Protein AF-0000000078857319 (afdb_homodimer)

Organism: Pongo abelii (NCBI:txid9601)

Foldseek 3Di:
DDPDDPPPPPPPPPPPPPPPPPPPPPPPPPPPPPPDPDDDDDDDDDDDDPDDPVVVVVVVVVVDLADKDWDWDDDPPDPPPQTKIWIWHWDDDDVDIDIDIDIDRDPPVCVVVVVCCVVVPVVVVVVVVCVVDPPPD/DCPDDPPPPPPPPPPPPPPPPPPPPPPPPPPPPPPDPDDDDDDDDDDDDPDDPVVVVVVVVVVDLADKDWDWDDDPPDPPPQTKIWIWHWDDDDVDIDIDIDIDRDDPVCVVVVVCCVVVPVVVVVVVVCVVDPPPD

Solvent-accessible surface area (backbone atoms only — not comparable to full-atom values): 16782 Å² total; per-residue (Å²): 138,84,81,79,81,80,76,79,78,76,78,75,77,74,76,73,75,74,74,77,72,75,70,75,69,69,74,70,70,68,74,68,75,75,66,75,81,74,65,54,41,72,51,76,48,74,50,80,41,92,40,52,58,60,60,57,50,52,58,54,52,70,72,34,73,72,44,24,39,38,32,77,43,69,63,88,87,46,65,84,97,55,55,20,46,37,36,38,39,56,40,81,40,92,88,23,21,33,41,36,38,41,37,37,56,35,42,54,93,42,47,69,55,52,51,45,49,40,63,69,42,49,50,47,50,50,54,53,52,58,72,69,44,75,72,83,114,132,89,77,82,85,82,79,81,81,77,82,76,79,74,76,74,75,76,74,76,70,75,68,73,70,69,73,70,69,68,74,66,74,73,67,74,81,72,63,56,42,72,50,76,48,74,49,79,41,93,40,53,59,59,60,57,50,51,58,53,51,70,73,33,73,72,44,24,39,38,33,76,44,70,61,90,86,46,64,86,96,54,56,20,44,37,36,38,39,57,41,83,39,92,88,22,19,35,40,37,38,40,35,36,57,34,43,56,94,42,47,68,55,52,52,45,51,42,63,69,42,50,50,47,49,50,54,51,52,55,72,70,46,72,73,82,116

Nearest PDB structures (foldseek):
  3q63-assembly2_D  TM=6.726E-01  e=2.268E-01  Mesorhizobium japonicum MAFF 303099
  8igd-assembly1_A  TM=3.822E-01  e=1.803E+00  Arabidopsis thaliana
  1xfq-assembly1_A  TM=3.156E-01  e=4.234E+00  Halorhodospira halophila
  8s9i-assembly1_A  TM=2.882E-01  e=4.500E+00  Tequatrovirus
  4wsn-assembly2_N  TM=2.419E-01  e=7.329E+00  Homo sapiens

Radius of gyration: 34.21 Å; Cα contacts (8 Å, |Δi|>4): 344; chains: 2; bounding box: 62×48×177 Å

Structure (mmCIF, N/CA/C/O backbone):
data_AF-0000000078857319-model_v1
#
loop_
_entity.id
_entity.type
_entity.pdbx_description
1 polymer 'Activator of Hsp90 ATPase homologue 1/2-like C-terminal domain-containing protein'
#
loop_
_atom_site.group_PDB
_atom_site.id
_atom_site.type_symb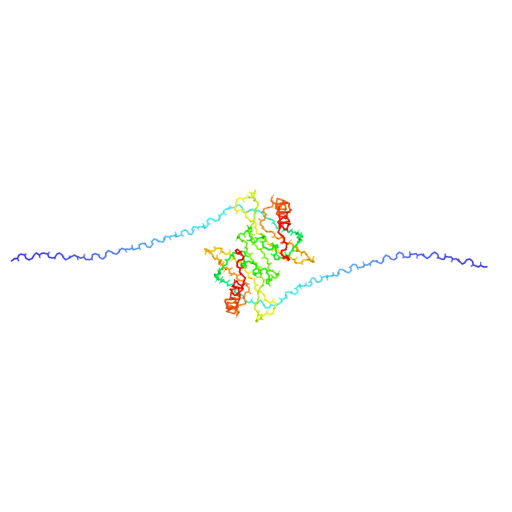ol
_atom_site.label_atom_id
_atom_site.label_alt_id
_atom_site.label_comp_id
_atom_site.label_asym_id
_atom_site.label_entity_id
_atom_site.label_seq_id
_atom_site.pdbx_PDB_ins_code
_atom_site.Cartn_x
_atom_site.Cartn_y
_atom_site.Cartn_z
_atom_site.occupancy
_atom_site.B_iso_or_equiv
_atom_site.auth_seq_id
_atom_site.auth_comp_id
_atom_site.auth_asym_id
_atom_site.auth_atom_id
_atom_site.pdbx_PDB_model_num
ATOM 1 N N . MET A 1 1 ? 24.203 -6.742 -87.312 1 30.45 1 MET A N 1
ATOM 2 C CA . MET A 1 1 ? 23.438 -6.652 -86.062 1 30.45 1 MET A CA 1
ATOM 3 C C . MET A 1 1 ? 24.359 -6.727 -84.875 1 30.45 1 MET A C 1
ATOM 5 O O . MET A 1 1 ? 25.016 -7.742 -84.625 1 30.45 1 MET A O 1
ATOM 9 N N . ILE A 1 2 ? 25.078 -5.496 -84.438 1 29.83 2 ILE A N 1
ATOM 10 C CA . ILE A 1 2 ? 26.328 -5.121 -83.812 1 29.83 2 ILE A CA 1
ATOM 11 C C . ILE A 1 2 ? 26.219 -5.398 -82.312 1 29.83 2 ILE A C 1
ATOM 13 O O . ILE A 1 2 ? 25.297 -4.938 -81.625 1 29.83 2 ILE A O 1
ATOM 17 N N . LEU A 1 3 ? 26.703 -6.566 -81.812 1 36.88 3 LEU A N 1
ATOM 18 C CA . LEU A 1 3 ? 26.859 -7.215 -80.562 1 36.88 3 LEU A CA 1
ATOM 19 C C . LEU A 1 3 ? 27.641 -6.324 -79.562 1 36.88 3 LEU A C 1
ATOM 21 O O . LEU A 1 3 ? 28.828 -6.098 -79.75 1 36.88 3 LEU A O 1
ATOM 25 N N . PRO A 1 4 ? 26.953 -5.09 -79 1 32.94 4 PRO A N 1
ATOM 26 C CA . PRO A 1 4 ? 27.75 -4.059 -78.375 1 32.94 4 PRO A CA 1
ATOM 27 C C . PRO A 1 4 ? 28.5 -4.59 -77.125 1 32.94 4 PRO A C 1
ATOM 29 O O . PRO A 1 4 ? 28.141 -5.629 -76.562 1 32.94 4 PRO A O 1
ATOM 32 N N . THR A 1 5 ? 29.797 -4.176 -76.938 1 32.19 5 THR A N 1
ATOM 33 C CA . THR A 1 5 ? 31 -4.312 -76.125 1 32.19 5 THR A CA 1
ATOM 34 C C . THR A 1 5 ? 30.734 -3.938 -74.688 1 32.19 5 THR A C 1
ATOM 36 O O . THR A 1 5 ? 30.344 -2.809 -74.375 1 32.19 5 THR A O 1
ATOM 39 N N . LYS A 1 6 ? 30.219 -4.867 -73.812 1 31.84 6 LYS A N 1
ATOM 40 C CA . LYS A 1 6 ? 29.797 -4.785 -72.438 1 31.84 6 LYS A CA 1
ATOM 41 C C . LYS A 1 6 ? 30.922 -4.277 -71.562 1 31.84 6 LYS A C 1
ATOM 43 O O . LYS A 1 6 ? 31.953 -4.934 -71.375 1 31.84 6 LYS A O 1
ATOM 48 N N . ALA A 1 7 ? 31.234 -2.924 -71.562 1 31.52 7 ALA A N 1
ATOM 49 C CA . ALA A 1 7 ? 32.25 -2.223 -70.812 1 31.52 7 ALA A CA 1
ATOM 50 C C . ALA A 1 7 ? 32.219 -2.596 -69.312 1 31.52 7 ALA A C 1
ATOM 52 O O . ALA A 1 7 ? 31.125 -2.621 -68.688 1 31.52 7 ALA A O 1
ATOM 53 N N . MET A 1 8 ? 33.094 -3.486 -68.812 1 25.42 8 MET A N 1
ATOM 54 C CA . MET A 1 8 ? 33.438 -4.016 -67.5 1 25.42 8 MET A CA 1
ATOM 55 C C . MET A 1 8 ? 33.688 -2.889 -66.562 1 25.42 8 MET A C 1
ATOM 57 O O . MET A 1 8 ? 34.625 -2.094 -66.688 1 25.42 8 MET A O 1
ATOM 61 N N . ALA A 1 9 ? 32.656 -2.115 -66.062 1 29.59 9 ALA A N 1
ATOM 62 C CA . ALA A 1 9 ? 32.688 -0.978 -65.125 1 29.59 9 ALA A CA 1
ATOM 63 C C . ALA A 1 9 ? 33.469 -1.316 -63.875 1 29.59 9 ALA A C 1
ATOM 65 O O . ALA A 1 9 ? 33.281 -2.375 -63.281 1 29.59 9 ALA A O 1
ATOM 66 N N . THR A 1 10 ? 34.75 -0.865 -63.812 1 28.86 10 THR A N 1
ATOM 67 C CA . THR A 1 10 ? 35.781 -0.883 -62.812 1 28.86 10 THR A CA 1
ATOM 68 C C . THR A 1 10 ? 35.281 -0.304 -61.469 1 28.86 10 THR A C 1
ATOM 70 O O . THR A 1 10 ? 34.844 0.854 -61.438 1 28.86 10 THR A O 1
ATOM 73 N N . GLN A 1 11 ? 34.594 -1.132 -60.656 1 28.5 11 GLN A N 1
ATOM 74 C CA . GLN A 1 11 ? 34 -0.766 -59.375 1 28.5 11 GLN A CA 1
ATOM 75 C C . GLN A 1 11 ? 35.031 -0.134 -58.469 1 28.5 11 GLN A C 1
ATOM 77 O O . GLN A 1 11 ? 36.062 -0.761 -58.125 1 28.5 11 GLN A O 1
ATOM 82 N N . GLU A 1 12 ? 35.406 1.18 -58.75 1 31.22 12 GLU A N 1
ATOM 83 C CA . GLU A 1 12 ? 36.281 1.97 -57.906 1 31.22 12 GLU A CA 1
ATOM 84 C C . GLU A 1 12 ? 35.906 1.869 -56.438 1 31.22 12 GLU A C 1
ATOM 86 O O . GLU A 1 12 ? 34.75 2.084 -56.062 1 31.22 12 GLU A O 1
ATOM 91 N N . LEU A 1 13 ? 36.594 0.965 -55.688 1 31.2 13 LEU A N 1
ATOM 92 C CA . LEU A 1 13 ? 36.594 0.746 -54.25 1 31.2 13 LEU A CA 1
ATOM 93 C C . LEU A 1 13 ? 36.844 2.049 -53.5 1 31.2 13 LEU A C 1
ATOM 95 O O . LEU A 1 13 ? 37.969 2.527 -53.438 1 31.2 13 LEU A O 1
ATOM 99 N N . THR A 1 14 ? 36.25 3.188 -53.875 1 28.78 14 THR A N 1
ATOM 100 C CA . THR A 1 14 ? 36.594 4.402 -53.156 1 28.78 14 THR A CA 1
ATOM 101 C C . THR A 1 14 ? 36.375 4.215 -51.656 1 28.78 14 THR A C 1
ATOM 103 O O . THR A 1 14 ? 35.344 3.682 -51.219 1 28.78 14 THR A O 1
ATOM 106 N N . VAL A 1 15 ? 37.438 3.844 -50.938 1 26.7 15 VAL A N 1
ATOM 107 C CA . VAL A 1 15 ? 37.656 3.738 -49.5 1 26.7 15 VAL A CA 1
ATOM 108 C C . VAL A 1 15 ? 37.25 5.047 -48.812 1 26.7 15 VAL A C 1
ATOM 110 O O . VAL A 1 15 ? 37.938 6.066 -48.969 1 26.7 15 VAL A O 1
ATOM 113 N N . LYS A 1 16 ? 36.125 5.676 -49.125 1 27.33 16 LYS A N 1
ATOM 114 C CA . LYS A 1 16 ? 35.844 6.918 -48.406 1 27.33 16 LYS A CA 1
ATOM 115 C C . LYS A 1 16 ? 36.031 6.738 -46.906 1 27.33 16 LYS A C 1
ATOM 117 O O . LYS A 1 16 ? 35.5 5.797 -46.312 1 27.33 16 LYS A O 1
ATOM 122 N N . ARG A 1 17 ? 37.25 7.062 -46.406 1 27.41 17 ARG A N 1
ATOM 123 C CA . ARG A 1 17 ? 37.656 7.309 -45.031 1 27.41 17 ARG A CA 1
ATOM 124 C C . ARG A 1 17 ? 36.594 8.109 -44.281 1 27.41 17 ARG A C 1
ATOM 126 O O . ARG A 1 17 ? 36.312 9.266 -44.656 1 27.41 17 ARG A O 1
ATOM 133 N N . LYS A 1 18 ? 35.406 7.574 -44.125 1 29.92 18 LYS A N 1
ATOM 134 C CA . LYS A 1 18 ? 34.5 8.336 -43.281 1 29.92 18 LYS A CA 1
ATOM 135 C C . LYS A 1 18 ? 35.219 8.773 -42 1 29.92 18 LYS A C 1
ATOM 137 O O . LYS A 1 18 ? 35.781 7.949 -41.281 1 29.92 18 LYS A O 1
ATOM 142 N N . LEU A 1 19 ? 35.875 9.992 -42.031 1 28.84 19 LEU A N 1
ATOM 143 C CA . LEU A 1 19 ? 36.25 10.781 -40.844 1 28.84 19 LEU A CA 1
ATOM 144 C C . LEU A 1 19 ? 35.219 10.664 -39.75 1 28.84 19 LEU A C 1
ATOM 146 O O . LEU A 1 19 ? 34.031 10.922 -39.969 1 28.84 19 LEU A O 1
ATOM 150 N N . SER A 1 20 ? 35.5 9.711 -38.844 1 30.95 20 SER A N 1
ATOM 151 C CA . SER A 1 20 ? 34.781 9.539 -37.594 1 30.95 20 SER A CA 1
ATOM 152 C C . SER A 1 20 ? 34.594 10.867 -36.875 1 30.95 20 SER A C 1
ATOM 154 O O . SER A 1 20 ? 35.562 11.508 -36.469 1 30.95 20 SER A O 1
ATOM 156 N N . GLU A 1 21 ? 33.844 11.812 -37.5 1 30.41 21 GLU A N 1
ATOM 157 C CA . GLU A 1 21 ? 33.5 12.984 -36.719 1 30.41 21 GLU A CA 1
ATOM 158 C C . GLU A 1 21 ? 33.125 12.586 -35.281 1 30.41 21 GLU A C 1
ATOM 160 O O . GLU A 1 21 ? 32.25 11.734 -35.094 1 30.41 21 GLU A O 1
ATOM 165 N N . ASN A 1 22 ? 34.125 12.555 -34.406 1 31.7 22 ASN A N 1
ATOM 166 C CA . ASN A 1 22 ? 33.938 12.562 -32.969 1 31.7 22 ASN A CA 1
ATOM 167 C C . ASN A 1 22 ? 32.844 13.523 -32.531 1 31.7 22 ASN A C 1
ATOM 169 O O . ASN A 1 22 ? 32.969 14.742 -32.656 1 31.7 22 ASN A O 1
ATOM 173 N N . THR A 1 23 ? 31.641 13.32 -33.062 1 31.89 23 THR A N 1
ATOM 174 C CA . THR A 1 23 ? 30.531 14.094 -32.5 1 31.89 23 THR A CA 1
ATOM 175 C C . THR A 1 23 ? 30.609 14.117 -30.984 1 31.89 23 THR A C 1
ATOM 177 O O . THR A 1 23 ? 30.594 13.062 -30.344 1 31.89 23 THR A O 1
ATOM 180 N N . LEU A 1 24 ? 31.516 15.039 -30.453 1 33.84 24 LEU A N 1
ATOM 181 C CA . LEU A 1 24 ? 31.438 15.461 -29.062 1 33.84 24 LEU A CA 1
ATOM 182 C C . LEU A 1 24 ? 29.984 15.508 -28.594 1 33.84 24 LEU A C 1
ATOM 184 O O . LEU A 1 24 ? 29.188 16.281 -29.109 1 33.84 24 LEU A O 1
ATOM 188 N N . GLN A 1 25 ? 29.375 14.359 -28.547 1 34.91 25 GLN A N 1
ATOM 189 C CA . GLN A 1 25 ? 28.094 14.312 -27.875 1 34.91 25 GLN A CA 1
ATOM 190 C C . GLN A 1 25 ? 28.094 15.156 -26.594 1 34.91 25 GLN A C 1
ATOM 192 O O . GLN A 1 25 ? 28.859 14.875 -25.672 1 34.91 25 GLN A O 1
ATOM 197 N N . VAL A 1 26 ? 28.094 16.484 -26.75 1 34.69 26 VAL A N 1
ATOM 198 C CA . VAL A 1 26 ? 27.766 17.359 -25.625 1 34.69 26 VAL A CA 1
ATOM 199 C C . VAL A 1 26 ? 26.688 16.703 -24.766 1 34.69 26 VAL A C 1
ATOM 201 O O . VAL A 1 26 ? 25.625 16.344 -25.266 1 34.69 26 VAL A O 1
ATOM 204 N N . GLN A 1 27 ? 27.125 15.805 -23.938 1 32.5 27 GLN A N 1
ATOM 205 C CA . GLN A 1 27 ? 26.219 15.375 -22.859 1 32.5 27 GLN A CA 1
ATOM 206 C C . GLN A 1 27 ? 25.312 16.516 -22.406 1 32.5 27 GLN A C 1
ATOM 208 O O . GLN A 1 27 ? 25.797 17.547 -21.938 1 32.5 27 GLN A O 1
ATOM 213 N N . ALA A 1 28 ? 24.281 16.859 -23.219 1 36.19 28 ALA A N 1
ATOM 214 C CA . ALA A 1 28 ? 23.25 17.781 -22.734 1 36.19 28 ALA A CA 1
ATOM 215 C C . ALA A 1 28 ? 22.984 17.578 -21.25 1 36.19 28 ALA A C 1
ATOM 217 O O . ALA A 1 28 ? 22.906 16.453 -20.766 1 36.19 28 ALA A O 1
ATOM 218 N N . SER A 1 29 ? 23.641 18.344 -20.422 1 36.56 29 SER A N 1
ATOM 219 C CA . SER A 1 29 ? 23.203 18.469 -19.031 1 36.56 29 SER A CA 1
ATOM 220 C C . SER A 1 29 ? 21.703 18.234 -18.891 1 36.56 29 SER A C 1
ATOM 222 O O . SER A 1 29 ? 20.906 18.734 -19.703 1 36.56 29 SER A O 1
ATOM 224 N N . SER A 1 30 ? 21.266 17.031 -18.688 1 41.94 30 SER A N 1
ATOM 225 C CA . SER A 1 30 ? 19.859 16.844 -18.328 1 41.94 30 SER A CA 1
ATOM 226 C C . SER A 1 30 ? 19.281 18.109 -17.703 1 41.94 30 SER A C 1
ATOM 228 O O . SER A 1 30 ? 19.906 18.75 -16.859 1 41.94 30 SER A O 1
ATOM 230 N N . PRO A 1 31 ? 18.562 18.953 -18.5 1 39.06 31 PRO A N 1
ATOM 231 C CA . PRO A 1 31 ? 17.938 20.078 -17.812 1 39.06 31 PRO A CA 1
ATOM 232 C C . PRO A 1 31 ? 17.656 19.812 -16.344 1 39.06 31 PRO A C 1
ATOM 234 O O . PRO A 1 31 ? 17.125 18.75 -15.992 1 39.06 31 PRO A O 1
ATOM 237 N N . VAL A 1 32 ? 18.578 19.953 -15.422 1 44.75 32 VAL A N 1
ATOM 238 C CA . VAL A 1 32 ? 18.078 20.188 -14.07 1 44.75 32 VAL A CA 1
ATOM 239 C C . VAL A 1 32 ? 16.703 20.859 -14.125 1 44.75 32 VAL A C 1
ATOM 241 O O . VAL A 1 32 ? 16.531 21.859 -14.812 1 44.75 32 VAL A O 1
ATOM 244 N N . ALA A 1 33 ? 15.578 20.328 -14.375 1 45.25 33 ALA A N 1
ATOM 245 C CA . ALA A 1 33 ? 14.32 21 -14.078 1 45.25 33 ALA A CA 1
ATOM 246 C C . ALA A 1 33 ? 14.508 22.062 -12.992 1 45.25 33 ALA A C 1
ATOM 248 O O . ALA A 1 33 ? 14.93 21.75 -11.883 1 45.25 33 ALA A O 1
ATOM 249 N N . LEU A 1 34 ? 15.102 23.156 -13.195 1 46.94 34 LEU A N 1
ATOM 250 C CA . LEU A 1 34 ? 15.109 24.344 -12.359 1 46.94 34 LEU A CA 1
ATOM 251 C C . LEU A 1 34 ? 13.867 24.406 -11.477 1 46.94 34 LEU A C 1
ATOM 253 O O . LEU A 1 34 ? 13.273 25.469 -11.289 1 46.94 34 LEU A O 1
ATOM 257 N N . GLY A 1 35 ? 12.82 23.5 -11.648 1 55.66 35 GLY A N 1
ATOM 258 C CA . GLY A 1 35 ? 11.625 23.766 -10.867 1 55.66 35 GLY A CA 1
ATOM 259 C C . GLY A 1 35 ? 11.922 24.047 -9.406 1 55.66 35 GLY A C 1
ATOM 260 O O . GLY A 1 35 ? 12.883 23.531 -8.852 1 55.66 35 GLY A O 1
ATOM 261 N N . VAL A 1 36 ? 11.867 25.297 -9.047 1 68.69 36 VAL A N 1
ATOM 262 C CA . VAL A 1 36 ? 11.945 25.75 -7.664 1 68.69 36 VAL A CA 1
ATOM 263 C C . VAL A 1 36 ? 11.461 24.641 -6.727 1 68.69 36 VAL A C 1
ATOM 265 O O . VAL A 1 36 ? 10.383 24.078 -6.938 1 68.69 36 VAL A O 1
ATOM 268 N N . ARG A 1 37 ? 12.352 24.078 -6.012 1 87.5 37 ARG A N 1
ATOM 269 C CA . ARG A 1 37 ? 11.992 23.078 -5.004 1 87.5 37 ARG A CA 1
ATOM 270 C C . ARG A 1 37 ? 10.906 23.609 -4.074 1 87.5 37 ARG A C 1
ATOM 272 O O . ARG A 1 37 ? 11.062 24.688 -3.482 1 87.5 37 ARG A O 1
ATOM 279 N N . ILE A 1 38 ? 9.758 23.094 -4.094 1 93.19 38 ILE A N 1
ATOM 280 C CA . ILE A 1 38 ? 8.656 23.484 -3.225 1 93.19 38 ILE A CA 1
ATOM 281 C C . ILE A 1 38 ? 8.891 22.938 -1.815 1 93.19 38 ILE A C 1
ATOM 283 O O . ILE A 1 38 ? 9.008 21.734 -1.622 1 93.19 38 ILE A O 1
ATOM 287 N N . PRO A 1 39 ? 9.109 23.828 -0.831 1 96.25 39 PRO A N 1
ATOM 288 C CA . PRO A 1 39 ? 9.211 23.328 0.542 1 96.25 39 PRO A CA 1
ATOM 289 C C . PRO A 1 39 ? 8.008 22.484 0.958 1 96.25 39 PRO A C 1
ATOM 291 O O . PRO A 1 39 ? 6.863 22.859 0.672 1 96.25 39 PRO A O 1
ATOM 294 N N . THR A 1 40 ? 8.234 21.359 1.605 1 98 40 THR A N 1
ATOM 295 C CA . THR A 1 40 ? 7.152 20.453 1.953 1 98 40 THR A CA 1
ATOM 296 C C . THR A 1 40 ? 7.188 20.109 3.441 1 98 40 THR A C 1
ATOM 298 O O . THR A 1 40 ? 8.156 20.438 4.133 1 98 40 THR A O 1
ATOM 301 N N . VAL A 1 41 ? 6.09 19.625 3.93 1 98 41 VAL A N 1
ATOM 302 C CA . VAL A 1 41 ? 5.949 19.156 5.305 1 98 41 VAL A CA 1
ATOM 303 C C . VAL A 1 41 ? 5.355 17.75 5.32 1 98 41 VAL A C 1
ATOM 305 O O . VAL A 1 41 ? 4.734 17.328 4.348 1 98 41 VAL A O 1
ATOM 308 N N . ALA A 1 42 ? 5.656 17 6.383 1 98.44 42 ALA A N 1
ATOM 309 C CA . ALA A 1 42 ? 5.039 15.695 6.637 1 98.44 42 ALA A CA 1
ATOM 310 C C . ALA A 1 42 ? 3.893 15.82 7.637 1 98.44 42 ALA A C 1
ATOM 312 O O . ALA A 1 42 ? 3.947 16.641 8.555 1 98.44 42 ALA A O 1
ATOM 313 N N . LEU A 1 43 ? 2.844 15.062 7.418 1 98.19 43 LEU A N 1
ATOM 314 C CA . LEU A 1 43 ? 1.665 15.078 8.273 1 98.19 43 LEU A CA 1
ATOM 315 C C . LEU A 1 43 ? 1.271 13.664 8.68 1 98.19 43 LEU A C 1
ATOM 317 O O . LEU A 1 43 ? 1.595 12.703 7.977 1 98.19 43 LEU A O 1
ATOM 321 N N . HIS A 1 44 ? 0.639 13.562 9.797 1 98.44 44 HIS A N 1
ATOM 322 C CA . HIS A 1 44 ? 0.041 12.328 10.297 1 98.44 44 HIS A CA 1
ATOM 323 C C . HIS A 1 44 ? -1.396 12.562 10.75 1 98.44 44 HIS A C 1
ATOM 325 O O . HIS A 1 44 ? -1.685 13.539 11.445 1 98.44 44 HIS A O 1
ATOM 331 N N . MET A 1 45 ? -2.279 11.711 10.289 1 98.25 45 MET A N 1
ATOM 332 C CA . MET A 1 45 ? -3.68 11.75 10.703 1 98.25 45 MET A CA 1
ATOM 333 C C . MET A 1 45 ? -4.195 10.352 11 1 98.25 45 MET A C 1
ATOM 335 O O . MET A 1 45 ? -3.633 9.359 10.531 1 98.25 45 MET A O 1
ATOM 339 N N . MET A 1 46 ? -5.242 10.359 11.852 1 97.94 46 MET A N 1
ATOM 340 C CA . MET A 1 46 ? -5.879 9.086 12.188 1 97.94 46 MET A CA 1
ATOM 341 C C . MET A 1 46 ? -7.395 9.242 12.266 1 97.94 46 MET A C 1
ATOM 343 O O . MET A 1 46 ? -7.895 10.297 12.672 1 97.94 46 MET A O 1
ATOM 347 N N . GLU A 1 47 ? -8.117 8.227 11.875 1 98.44 47 GLU A N 1
ATOM 348 C CA . GLU A 1 47 ? -9.57 8.18 11.969 1 98.44 47 GLU A CA 1
ATOM 349 C C . GLU A 1 47 ? -10.062 6.766 12.258 1 98.44 47 GLU A C 1
ATOM 351 O O . GLU A 1 47 ? -9.5 5.793 11.75 1 98.44 47 GLU A O 1
ATOM 356 N N . LEU A 1 48 ? -11.156 6.656 13.039 1 97.94 48 LEU A N 1
ATOM 357 C CA . LEU A 1 48 ? -11.773 5.375 13.375 1 97.94 48 LEU A CA 1
ATOM 358 C C . LEU A 1 48 ? -13 5.125 12.508 1 97.94 48 LEU A C 1
ATOM 360 O O . LEU A 1 48 ? -13.844 6.008 12.344 1 97.94 48 LEU A O 1
ATOM 364 N N . PHE A 1 49 ? -13.031 3.945 11.977 1 97.5 49 PHE A N 1
ATOM 365 C CA . PHE A 1 49 ? -14.18 3.555 11.164 1 97.5 49 PHE A CA 1
ATOM 366 C C . PHE A 1 49 ? -14.828 2.291 11.719 1 97.5 49 PHE A C 1
ATOM 368 O O . PHE A 1 49 ? -14.133 1.372 12.156 1 97.5 49 PHE A O 1
ATOM 375 N N . ASP A 1 50 ? -16.188 2.26 11.688 1 96.19 50 ASP A N 1
ATOM 376 C CA . ASP A 1 50 ? -16.953 1.084 12.102 1 96.19 50 ASP A CA 1
ATOM 377 C C . ASP A 1 50 ? -17.047 0.065 10.969 1 96.19 50 ASP A C 1
ATOM 379 O O . ASP A 1 50 ? -18.109 -0.094 10.359 1 96.19 50 ASP A O 1
ATOM 383 N N . THR A 1 51 ? -15.961 -0.613 10.758 1 95.19 51 THR A N 1
ATOM 384 C CA . THR A 1 51 ? -15.883 -1.573 9.656 1 95.19 51 THR A CA 1
ATOM 385 C C . THR A 1 51 ? -14.688 -2.51 9.852 1 95.19 51 THR A C 1
ATOM 387 O O . THR A 1 51 ? -13.914 -2.354 10.797 1 95.19 51 THR A O 1
ATOM 390 N N . THR A 1 52 ? -14.578 -3.523 9.016 1 90.94 52 THR A N 1
ATOM 391 C CA . THR A 1 52 ? -13.438 -4.43 9.039 1 90.94 52 THR A CA 1
ATOM 392 C C . THR A 1 52 ? -12.281 -3.871 8.203 1 90.94 52 THR A C 1
ATOM 394 O O . THR A 1 52 ? -12.484 -2.957 7.398 1 90.94 52 THR A O 1
ATOM 397 N N . VAL A 1 53 ? -11.109 -4.395 8.445 1 89.94 53 VAL A N 1
ATOM 398 C CA . VAL A 1 53 ? -9.93 -4.016 7.676 1 89.94 53 VAL A CA 1
ATOM 399 C C . VAL A 1 53 ? -10.164 -4.281 6.191 1 89.94 53 VAL A C 1
ATOM 401 O O . VAL A 1 53 ? -9.883 -3.428 5.348 1 89.94 53 VAL A O 1
ATOM 404 N N . GLU A 1 54 ? -10.719 -5.406 5.836 1 86.06 54 GLU A N 1
ATOM 405 C CA . GLU A 1 54 ? -10.938 -5.82 4.453 1 86.06 54 GLU A CA 1
ATOM 406 C C . GLU A 1 54 ? -11.859 -4.844 3.73 1 86.06 54 GLU A C 1
ATOM 408 O O . GLU A 1 54 ? -11.594 -4.465 2.588 1 86.06 54 GLU A O 1
ATOM 413 N N . GLN A 1 55 ? -12.922 -4.477 4.367 1 88.38 55 GLN A N 1
ATOM 414 C CA . GLN A 1 55 ? -13.883 -3.564 3.758 1 88.38 55 GLN A CA 1
ATOM 415 C C . GLN A 1 55 ? -13.273 -2.182 3.547 1 88.38 55 GLN A C 1
ATOM 417 O O . GLN A 1 55 ? -13.492 -1.55 2.512 1 88.38 55 GLN A O 1
ATOM 422 N N . LEU A 1 56 ? -12.617 -1.744 4.535 1 91.31 56 LEU A N 1
ATOM 423 C CA . LEU A 1 56 ? -11.977 -0.437 4.41 1 91.31 56 LEU A CA 1
ATOM 424 C C . LEU A 1 56 ? -10.953 -0.438 3.285 1 91.31 56 LEU A C 1
ATOM 426 O O . LEU A 1 56 ? -10.875 0.515 2.504 1 91.31 56 LEU A O 1
ATOM 430 N N . TYR A 1 57 ? -10.156 -1.503 3.152 1 89.31 57 TYR A N 1
ATOM 431 C CA . TYR A 1 57 ? -9.203 -1.667 2.059 1 89.31 57 TYR A CA 1
ATOM 432 C C . TYR A 1 57 ? -9.898 -1.552 0.708 1 89.31 57 TYR A C 1
ATOM 434 O O . TYR A 1 57 ? -9.391 -0.899 -0.206 1 89.31 57 TYR A O 1
ATOM 442 N N . SER A 1 58 ? -11.008 -2.193 0.577 1 85.81 58 SER A N 1
ATOM 443 C CA . SER A 1 58 ? -11.727 -2.252 -0.695 1 85.81 58 SER A CA 1
ATOM 444 C C . SER A 1 58 ? -12.156 -0.862 -1.151 1 85.81 58 SER A C 1
ATOM 446 O O . SER A 1 58 ? -12.203 -0.584 -2.352 1 85.81 58 SER A O 1
ATOM 448 N N . ILE A 1 59 ? -12.422 -0.016 -0.261 1 89.62 59 ILE A N 1
ATOM 449 C CA . ILE A 1 59 ? -12.836 1.346 -0.586 1 89.62 59 ILE A CA 1
ATOM 450 C C . ILE A 1 59 ? -11.688 2.084 -1.271 1 89.62 59 ILE A C 1
ATOM 452 O O . ILE A 1 59 ? -11.906 2.84 -2.219 1 89.62 59 ILE A O 1
ATOM 456 N N . PHE A 1 60 ? -10.438 1.885 -0.895 1 89.06 60 PHE A N 1
ATOM 457 C CA . PHE A 1 60 ? -9.289 2.605 -1.44 1 89.06 60 PHE A CA 1
ATOM 458 C C . PHE A 1 60 ? -8.812 1.962 -2.736 1 89.06 60 PHE A C 1
ATOM 460 O O . PHE A 1 60 ? -8.195 2.623 -3.572 1 89.06 60 PHE A O 1
ATOM 467 N N . THR A 1 61 ? -8.992 0.71 -2.914 1 81.94 61 THR A N 1
ATOM 468 C CA . THR A 1 61 ? -8.5 0.027 -4.105 1 81.94 61 THR A CA 1
ATOM 469 C C . THR A 1 61 ? -9.383 0.344 -5.312 1 81.94 61 THR A C 1
ATOM 471 O O . THR A 1 61 ? -8.922 0.284 -6.453 1 81.94 61 THR A O 1
ATOM 474 N N . VAL A 1 62 ? -10.641 0.594 -5.109 1 77.81 62 VAL A N 1
ATOM 475 C CA . VAL A 1 62 ? -11.57 0.912 -6.188 1 77.81 62 VAL A CA 1
ATOM 476 C C . VAL A 1 62 ? -11.406 2.373 -6.598 1 77.81 62 VAL A C 1
ATOM 478 O O . VAL A 1 62 ? -11.516 2.709 -7.781 1 77.81 62 VAL A O 1
ATOM 481 N N . LYS A 1 63 ? -11.062 3.16 -5.719 1 75.75 63 LYS A N 1
ATOM 482 C CA . LYS A 1 63 ? -11.039 4.602 -5.953 1 75.75 63 LYS A CA 1
ATOM 483 C C . LYS A 1 63 ? -9.789 5.012 -6.734 1 75.75 63 LYS A C 1
ATOM 485 O O . LYS A 1 63 ? -9.828 5.957 -7.523 1 75.75 63 LYS A O 1
ATOM 490 N N . ASP A 1 64 ? -8.719 4.371 -6.535 1 75.44 64 ASP A N 1
ATOM 491 C CA . ASP A 1 64 ? -7.465 4.824 -7.133 1 75.44 64 ASP A CA 1
ATOM 492 C C . ASP A 1 64 ? -6.656 3.652 -7.676 1 75.44 64 ASP A C 1
ATOM 494 O O . ASP A 1 64 ? -6.172 2.816 -6.91 1 75.44 64 ASP A O 1
ATOM 498 N N . LEU A 1 65 ? -6.453 3.725 -8.914 1 70.19 65 LEU A N 1
ATOM 499 C CA . LEU A 1 65 ? -5.762 2.646 -9.617 1 70.19 65 LEU A CA 1
ATOM 500 C C . LEU A 1 65 ? -4.254 2.75 -9.414 1 70.19 65 LEU A C 1
ATOM 502 O O . LEU A 1 65 ? -3.518 1.808 -9.719 1 70.19 65 LEU A O 1
ATOM 506 N N . THR A 1 66 ? -3.848 3.814 -8.797 1 75.62 66 THR A N 1
ATOM 507 C CA . THR A 1 66 ? -2.412 4 -8.633 1 75.62 66 THR A CA 1
ATOM 508 C C . THR A 1 66 ? -1.945 3.451 -7.285 1 75.62 66 THR A C 1
ATOM 510 O O . THR A 1 66 ? -0.749 3.461 -6.988 1 75.62 66 THR A O 1
ATOM 513 N N . SER A 1 67 ? -2.832 2.949 -6.574 1 88.69 67 SER A N 1
ATOM 514 C CA . SER A 1 67 ? -2.51 2.482 -5.23 1 88.69 67 SER A CA 1
ATOM 515 C C . SER A 1 67 ? -1.677 1.206 -5.273 1 88.69 67 SER A C 1
ATOM 517 O O . SER A 1 67 ? -2.002 0.271 -6.008 1 88.69 67 SER A O 1
ATOM 519 N N . LYS A 1 68 ? -0.601 1.246 -4.559 1 93.56 68 LYS A N 1
ATOM 520 C CA . LYS A 1 68 ? 0.194 0.032 -4.406 1 93.56 68 LYS A CA 1
ATOM 521 C C . LYS A 1 68 ? 0.143 -0.481 -2.969 1 93.56 68 LYS A C 1
ATOM 523 O O . LYS A 1 68 ? -0.216 0.259 -2.051 1 93.56 68 LYS A O 1
ATOM 528 N N . ILE A 1 69 ? 0.43 -1.733 -2.793 1 94.56 69 ILE A N 1
ATOM 529 C CA . ILE A 1 69 ? 0.513 -2.334 -1.467 1 94.56 69 ILE A CA 1
ATOM 530 C C . ILE A 1 69 ? 1.978 -2.518 -1.074 1 94.56 69 ILE A C 1
ATOM 532 O O . ILE A 1 69 ? 2.789 -2.979 -1.879 1 94.56 69 ILE A O 1
ATOM 536 N N . ILE A 1 70 ? 2.346 -2.088 0.09 1 95.06 70 ILE A N 1
ATOM 537 C CA . ILE A 1 70 ? 3.65 -2.367 0.677 1 95.06 70 ILE A CA 1
ATOM 538 C C . ILE A 1 70 ? 3.488 -3.314 1.865 1 95.06 70 ILE A C 1
ATOM 540 O O . ILE A 1 70 ? 2.615 -3.113 2.713 1 95.06 70 ILE A O 1
ATOM 544 N N . MET A 1 71 ? 4.328 -4.289 1.914 1 94.31 71 MET A N 1
ATOM 545 C CA . MET A 1 71 ? 4.25 -5.242 3.016 1 94.31 71 MET A CA 1
ATOM 546 C C . MET A 1 71 ? 5.625 -5.809 3.35 1 94.31 71 MET A C 1
ATOM 548 O O . MET A 1 71 ? 6.547 -5.727 2.535 1 94.31 71 MET A O 1
ATOM 552 N N . LYS A 1 72 ? 5.785 -6.289 4.551 1 93.56 72 LYS A N 1
ATOM 553 C CA . LYS A 1 72 ? 6.961 -7.055 4.945 1 93.56 72 LYS A CA 1
ATOM 554 C C . LYS A 1 72 ? 6.785 -8.539 4.625 1 93.56 72 LYS A C 1
ATOM 556 O O . LYS A 1 72 ? 5.699 -9.094 4.801 1 93.56 72 LYS A O 1
ATOM 561 N N . TRP A 1 73 ? 7.91 -9.07 4.152 1 94.19 73 TRP A N 1
ATOM 562 C CA . TRP A 1 73 ? 7.812 -10.453 3.711 1 94.19 73 TRP A CA 1
ATOM 563 C C . TRP A 1 73 ? 9.133 -11.188 3.926 1 94.19 73 TRP A C 1
ATOM 565 O O . TRP A 1 73 ? 10.211 -10.602 3.799 1 94.19 73 TRP A O 1
ATOM 575 N N . ARG A 1 74 ? 9.016 -12.445 4.281 1 94.25 74 ARG A N 1
ATOM 576 C CA . ARG A 1 74 ? 10.195 -13.297 4.379 1 94.25 74 ARG A CA 1
ATOM 577 C C . ARG A 1 74 ? 9.82 -14.766 4.246 1 94.25 74 ARG A C 1
ATOM 579 O O . ARG A 1 74 ? 8.68 -15.148 4.496 1 94.25 74 ARG A O 1
ATOM 586 N N . CYS A 1 75 ? 10.82 -15.531 3.762 1 94.12 75 CYS A N 1
ATOM 587 C CA . CYS A 1 75 ? 10.695 -16.984 3.828 1 94.12 75 CYS A CA 1
ATOM 588 C C . CYS A 1 75 ? 11.156 -17.516 5.18 1 94.12 75 CYS A C 1
ATOM 590 O O . CYS A 1 75 ? 11.945 -16.859 5.871 1 94.12 75 CYS A O 1
ATOM 592 N N . ARG A 1 76 ? 10.625 -18.641 5.512 1 92.75 76 ARG A N 1
ATOM 593 C CA . ARG A 1 76 ? 10.898 -19.234 6.812 1 92.75 76 ARG A CA 1
ATOM 594 C C . ARG A 1 76 ? 12.391 -19.484 7 1 92.75 76 ARG A C 1
ATOM 596 O O . ARG A 1 76 ? 12.914 -19.391 8.117 1 92.75 76 ARG A O 1
ATOM 603 N N . ASN A 1 77 ? 13.102 -19.703 6.008 1 95.5 77 ASN A N 1
ATOM 604 C CA . ASN A 1 77 ? 14.5 -20.094 6.098 1 95.5 77 ASN A CA 1
ATOM 605 C C . ASN A 1 77 ? 15.422 -18.875 6.059 1 95.5 77 ASN A C 1
ATOM 607 O O . ASN A 1 77 ? 16.641 -19.016 5.883 1 95.5 77 ASN A O 1
ATOM 611 N N . TRP A 1 78 ? 14.891 -17.719 6.141 1 96.25 78 TRP A N 1
ATOM 612 C CA . TRP A 1 78 ? 15.688 -16.5 6.223 1 96.25 78 TRP A CA 1
ATOM 613 C C . TRP A 1 78 ? 16.219 -16.297 7.637 1 96.25 78 TRP A C 1
ATOM 615 O O . TRP A 1 78 ? 15.703 -16.875 8.594 1 96.25 78 TRP A O 1
ATOM 625 N N . PRO A 1 79 ? 17.312 -15.523 7.723 1 94 79 PRO A N 1
ATOM 626 C CA . PRO A 1 79 ? 17.781 -15.18 9.07 1 94 79 PRO A CA 1
ATOM 627 C C . PRO A 1 79 ? 16.672 -14.594 9.945 1 94 79 PRO A C 1
ATOM 629 O O . PRO A 1 79 ? 15.789 -13.898 9.445 1 94 79 PRO A O 1
ATOM 632 N N . GLU A 1 80 ? 16.781 -14.828 11.219 1 92.56 80 GLU A N 1
ATOM 633 C CA . GLU A 1 80 ? 15.75 -14.406 12.156 1 92.56 80 GLU A CA 1
ATOM 634 C C . GLU A 1 80 ? 15.539 -12.898 12.117 1 92.56 80 GLU A C 1
ATOM 636 O O . GLU A 1 80 ? 16.5 -12.133 12.047 1 92.56 80 GLU A O 1
ATOM 641 N N . GLU A 1 81 ? 14.273 -12.5 12.117 1 92.19 81 GLU A N 1
ATOM 642 C CA . GLU A 1 81 ? 13.836 -11.109 12.227 1 92.19 81 GLU A CA 1
ATOM 643 C C . GLU A 1 81 ? 14.258 -10.297 11 1 92.19 81 GLU A C 1
ATOM 645 O O . GLU A 1 81 ? 14.297 -9.07 11.047 1 92.19 81 GLU A O 1
ATOM 650 N N . HIS A 1 82 ? 14.789 -10.953 9.977 1 95.94 82 HIS A N 1
ATOM 651 C CA . HIS A 1 8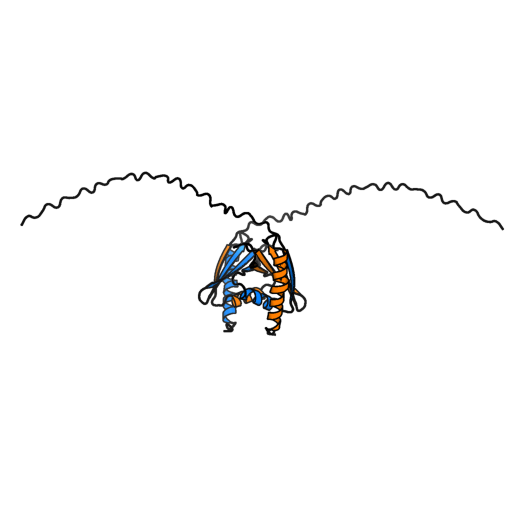2 ? 15.086 -10.25 8.734 1 95.94 82 HIS A CA 1
ATOM 652 C C . HIS A 1 82 ? 13.938 -10.375 7.734 1 95.94 82 HIS A C 1
ATOM 654 O O . HIS A 1 82 ? 13.57 -11.484 7.348 1 95.94 82 HIS A O 1
ATOM 660 N N . TYR A 1 83 ? 13.445 -9.211 7.348 1 95.56 83 TYR A N 1
ATOM 661 C CA . TYR A 1 83 ? 12.328 -9.133 6.414 1 95.56 83 TYR A CA 1
ATOM 662 C C . TYR A 1 83 ? 12.695 -8.312 5.184 1 95.56 83 TYR A C 1
ATOM 664 O O . TYR A 1 83 ? 13.477 -7.359 5.277 1 95.56 83 TYR A O 1
ATOM 672 N N . ALA A 1 84 ? 12.117 -8.711 4.129 1 96.38 84 ALA A N 1
ATOM 673 C CA . ALA A 1 84 ? 12.125 -7.867 2.938 1 96.38 84 ALA A CA 1
ATOM 674 C C . ALA A 1 84 ? 10.922 -6.934 2.914 1 96.38 84 ALA A C 1
ATOM 676 O O . ALA A 1 84 ? 9.922 -7.18 3.596 1 96.38 84 ALA A O 1
ATOM 677 N N . THR A 1 85 ? 11.07 -5.824 2.195 1 96.69 85 THR A N 1
ATOM 678 C CA . THR A 1 85 ? 9.938 -4.977 1.846 1 96.69 85 THR A CA 1
ATOM 679 C C . THR A 1 85 ? 9.445 -5.281 0.433 1 96.69 85 THR A C 1
ATOM 681 O O . THR A 1 85 ? 10.227 -5.23 -0.523 1 96.69 85 THR A O 1
ATOM 684 N N . VAL A 1 86 ? 8.227 -5.621 0.301 1 96.62 86 VAL A N 1
ATOM 685 C CA . VAL A 1 86 ? 7.621 -5.969 -0.983 1 96.62 86 VAL A CA 1
ATOM 686 C C . VAL A 1 86 ? 6.605 -4.898 -1.382 1 96.62 86 VAL A C 1
ATOM 688 O O . VAL A 1 86 ? 5.719 -4.555 -0.6 1 96.62 86 VAL A O 1
ATOM 691 N N . ALA A 1 87 ? 6.773 -4.363 -2.527 1 96.81 87 ALA A N 1
ATOM 692 C CA . ALA A 1 87 ? 5.809 -3.451 -3.139 1 96.81 87 ALA A CA 1
ATOM 693 C C . ALA A 1 87 ? 5.043 -4.137 -4.27 1 96.81 87 ALA A C 1
ATOM 695 O O . ALA A 1 87 ? 5.648 -4.699 -5.184 1 96.81 87 ALA A O 1
ATOM 696 N N . LEU A 1 88 ? 3.742 -4.066 -4.172 1 96.12 88 LEU A N 1
ATOM 697 C CA . LEU A 1 88 ? 2.873 -4.668 -5.176 1 96.12 88 LEU A CA 1
ATOM 698 C C . LEU A 1 88 ? 2.137 -3.598 -5.973 1 96.12 88 LEU A C 1
ATOM 700 O O . LEU A 1 88 ? 1.388 -2.799 -5.402 1 96.12 88 LEU A O 1
ATOM 704 N N . ASN A 1 89 ? 2.4 -3.605 -7.227 1 95.81 89 ASN A N 1
ATOM 705 C CA . ASN A 1 89 ? 1.686 -2.748 -8.164 1 95.81 89 ASN A CA 1
ATOM 706 C C . ASN A 1 89 ? 0.718 -3.549 -9.031 1 95.81 89 ASN A C 1
ATOM 708 O O . ASN A 1 89 ? 1.076 -4.605 -9.555 1 95.81 89 ASN A O 1
ATOM 712 N N . PHE A 1 90 ? -0.516 -3.039 -9.102 1 94.94 90 PHE A N 1
ATOM 713 C CA . PHE A 1 90 ? -1.574 -3.703 -9.859 1 94.94 90 PHE A CA 1
ATOM 714 C C . PHE A 1 90 ? -1.865 -2.961 -11.156 1 94.94 90 PHE A C 1
ATOM 716 O O . PHE A 1 90 ? -2.42 -1.859 -11.133 1 94.94 90 PHE A O 1
ATOM 723 N N . VAL A 1 91 ? -1.524 -3.627 -12.234 1 94.62 91 VAL A N 1
ATOM 724 C CA . VAL A 1 91 ? -1.634 -2.957 -13.523 1 94.62 91 VAL A CA 1
ATOM 725 C C . VAL A 1 91 ? -2.732 -3.613 -14.359 1 94.62 91 VAL A C 1
ATOM 727 O O . VAL A 1 91 ? -2.564 -4.734 -14.844 1 94.62 91 VAL A O 1
ATOM 730 N N . PRO A 1 92 ? -3.855 -2.877 -14.555 1 93.25 92 PRO A N 1
ATOM 731 C CA . PRO A 1 92 ? -4.895 -3.439 -15.422 1 93.25 92 PRO A CA 1
ATOM 732 C C . PRO A 1 92 ? -4.414 -3.668 -16.844 1 93.25 92 PRO A C 1
ATOM 734 O O . PRO A 1 92 ? -3.771 -2.793 -17.438 1 93.25 92 PRO A O 1
ATOM 737 N N . THR A 1 93 ? -4.562 -4.914 -17.297 1 93.75 93 THR A N 1
ATOM 738 C CA . THR A 1 93 ? -4.145 -5.312 -18.625 1 93.75 93 THR A CA 1
ATOM 739 C C . THR A 1 93 ? -5.273 -6.047 -19.359 1 93.75 93 THR A C 1
ATOM 741 O O . THR A 1 93 ? -5.574 -7.195 -19.031 1 93.75 93 THR A O 1
ATOM 744 N N . LEU A 1 94 ? -5.789 -5.645 -20.406 1 92.25 94 LE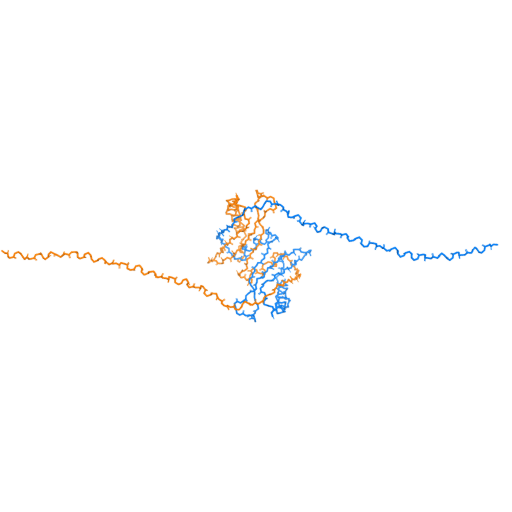U A N 1
ATOM 745 C CA . LEU A 1 94 ? -6.883 -6.168 -21.219 1 92.25 94 LEU A CA 1
ATOM 746 C C . LEU A 1 94 ? -7.531 -7.375 -20.547 1 92.25 94 LEU A C 1
ATOM 748 O O . LEU A 1 94 ? -7.086 -8.508 -20.719 1 92.25 94 LEU A O 1
ATOM 752 N N . GLY A 1 95 ? -8.578 -7.238 -19.828 1 92.5 95 GLY A N 1
ATOM 753 C CA . GLY A 1 95 ? -9.359 -8.281 -19.172 1 92.5 95 GLY A CA 1
ATOM 754 C C . GLY A 1 95 ? -8.594 -9.008 -18.094 1 92.5 95 GLY A C 1
ATOM 755 O O . GLY A 1 95 ? -9.055 -10.023 -17.562 1 92.5 95 GLY A O 1
ATOM 756 N N . GLN A 1 96 ? -7.336 -8.594 -17.844 1 97 96 GLN A N 1
ATOM 757 C CA . GLN A 1 96 ? -6.469 -9.219 -16.859 1 97 96 GLN A CA 1
ATOM 758 C C . GLN A 1 96 ? -5.785 -8.164 -15.992 1 97 96 GLN A C 1
ATOM 760 O O . GLN A 1 96 ? -5.98 -6.961 -16.188 1 97 96 GLN A O 1
ATOM 765 N N . THR A 1 97 ? -5.207 -8.594 -14.945 1 96.19 97 THR A N 1
ATOM 766 C CA . THR A 1 97 ? -4.391 -7.723 -14.109 1 96.19 97 THR A CA 1
ATOM 767 C C . THR A 1 97 ? -2.969 -8.266 -13.984 1 96.19 97 THR A C 1
ATOM 769 O O . THR A 1 97 ? -2.77 -9.422 -13.625 1 96.19 97 THR A O 1
ATOM 772 N N . GLU A 1 98 ? -2.029 -7.418 -14.344 1 97.56 98 GLU A N 1
ATOM 773 C CA . GLU A 1 98 ? -0.622 -7.734 -14.125 1 97.56 98 GLU A CA 1
ATOM 774 C C . GLU A 1 98 ? -0.169 -7.293 -12.734 1 97.56 98 GLU A C 1
ATOM 776 O O . GLU A 1 98 ? -0.333 -6.129 -12.359 1 97.56 98 GLU A O 1
ATOM 781 N N . LEU A 1 99 ? 0.363 -8.258 -12.016 1 97.62 99 LEU A N 1
ATOM 782 C CA . LEU A 1 99 ? 0.962 -7.949 -10.719 1 97.62 99 LEU A CA 1
ATOM 783 C C . LEU A 1 99 ? 2.467 -7.734 -10.859 1 97.62 99 LEU A C 1
ATOM 785 O O . LEU A 1 99 ? 3.184 -8.625 -11.328 1 97.62 99 LEU A O 1
ATOM 789 N N . GLN A 1 100 ? 2.893 -6.531 -10.516 1 97.94 100 GLN A N 1
ATOM 790 C CA . GLN A 1 100 ? 4.316 -6.227 -10.461 1 97.94 100 GLN A CA 1
ATOM 791 C C . GLN A 1 100 ? 4.816 -6.211 -9.016 1 97.94 100 GLN A C 1
ATOM 793 O O . GLN A 1 100 ? 4.285 -5.484 -8.172 1 97.94 100 GLN A O 1
ATOM 798 N N . LEU A 1 101 ? 5.855 -6.996 -8.781 1 97.94 101 LEU A N 1
ATOM 799 C CA . LEU A 1 101 ? 6.43 -7.145 -7.453 1 97.94 101 LEU A CA 1
ATOM 800 C C . LEU A 1 101 ? 7.852 -6.59 -7.41 1 97.94 101 LEU A C 1
ATOM 802 O O . LEU A 1 101 ? 8.727 -7.051 -8.148 1 97.94 101 LEU A O 1
ATOM 806 N N . ASP A 1 102 ? 8.039 -5.559 -6.625 1 98.19 102 ASP A N 1
ATOM 807 C CA . ASP A 1 102 ? 9.375 -5.035 -6.324 1 98.19 102 ASP A CA 1
ATOM 808 C C . ASP A 1 102 ? 9.789 -5.383 -4.898 1 98.19 102 ASP A C 1
ATOM 810 O O . ASP A 1 102 ? 9.07 -5.078 -3.945 1 98.19 102 ASP A O 1
ATOM 814 N N . CYS A 1 103 ? 10.953 -5.992 -4.766 1 97.5 103 CYS A N 1
ATOM 815 C CA . CYS A 1 103 ? 11.43 -6.426 -3.455 1 97.5 103 CYS A CA 1
ATOM 816 C C . CYS A 1 103 ? 12.758 -5.766 -3.111 1 97.5 103 CYS A C 1
ATOM 818 O O . CYS A 1 103 ? 13.625 -5.629 -3.971 1 97.5 103 CYS A O 1
ATOM 820 N N . LYS A 1 104 ? 12.859 -5.367 -1.904 1 97.94 104 LYS A N 1
ATOM 821 C CA . LYS A 1 104 ? 14.102 -4.855 -1.35 1 97.94 104 LYS A CA 1
ATOM 822 C C . LYS A 1 104 ? 14.445 -5.543 -0.03 1 97.94 104 LYS A C 1
ATOM 824 O O . LYS A 1 104 ? 13.547 -5.973 0.701 1 97.94 104 LYS A O 1
ATOM 829 N N . GLY A 1 105 ? 15.758 -5.684 0.233 1 97.31 105 GLY A N 1
ATOM 830 C CA . GLY A 1 105 ? 16.172 -6.246 1.508 1 97.31 105 GLY A CA 1
ATOM 831 C C . GLY A 1 105 ? 16.266 -7.758 1.492 1 97.31 105 GLY A C 1
ATOM 832 O O . GLY A 1 105 ? 16.281 -8.398 2.547 1 97.31 105 GLY A O 1
ATOM 833 N N . VAL A 1 106 ? 16.344 -8.32 0.347 1 98.12 106 VAL A N 1
ATOM 834 C CA . VAL A 1 106 ? 16.484 -9.766 0.227 1 98.12 106 VAL A CA 1
ATOM 835 C C . VAL A 1 106 ? 17.938 -10.164 0.457 1 98.12 106 VAL A C 1
ATOM 837 O O . VAL A 1 106 ? 18.828 -9.695 -0.252 1 98.12 106 VAL A O 1
ATOM 840 N N . PRO A 1 107 ? 18.078 -11.016 1.411 1 97.62 107 PRO A N 1
ATOM 841 C CA . PRO A 1 107 ? 19.469 -11.477 1.511 1 97.62 107 PRO A CA 1
ATOM 842 C C . PRO A 1 107 ? 19.984 -12.047 0.197 1 97.62 107 PRO A C 1
ATOM 844 O O . PRO A 1 107 ? 19.297 -12.82 -0.467 1 97.62 107 PRO A O 1
ATOM 847 N N . ILE A 1 108 ? 21.281 -11.68 -0.103 1 97.69 108 ILE A N 1
ATOM 848 C CA . ILE A 1 108 ? 21.859 -12.078 -1.384 1 97.69 108 ILE A CA 1
ATOM 849 C C . ILE A 1 108 ? 21.797 -13.594 -1.53 1 97.69 108 ILE A C 1
ATOM 851 O O . ILE A 1 108 ? 21.438 -14.109 -2.592 1 97.69 108 ILE A O 1
ATOM 855 N N . CYS A 1 109 ? 22.125 -14.281 -0.512 1 96.88 109 CYS A N 1
ATOM 856 C CA . CYS A 1 109 ? 22.188 -15.734 -0.542 1 96.88 109 CYS A CA 1
ATOM 857 C C . CYS A 1 109 ? 20.797 -16.344 -0.66 1 96.88 109 CYS A C 1
ATOM 859 O O . CYS A 1 109 ? 20.656 -17.547 -0.892 1 96.88 109 CYS A O 1
ATOM 861 N N . LYS A 1 110 ? 19.75 -15.57 -0.521 1 97.75 110 LYS A N 1
ATOM 862 C CA . LYS A 1 110 ? 18.375 -16.062 -0.533 1 97.75 110 LYS A CA 1
ATOM 863 C C . LYS A 1 110 ? 17.609 -15.555 -1.758 1 97.75 110 LYS A C 1
ATOM 865 O O . LYS A 1 110 ? 16.391 -15.656 -1.824 1 97.75 110 LYS A O 1
ATOM 870 N N . GLU A 1 111 ? 18.281 -15.023 -2.688 1 97.88 111 GLU A N 1
ATOM 871 C CA . GLU A 1 111 ? 17.656 -14.453 -3.877 1 97.88 111 GLU A CA 1
ATOM 872 C C . GLU A 1 111 ? 16.828 -15.492 -4.621 1 97.88 111 GLU A C 1
ATOM 874 O O . GLU A 1 111 ? 15.664 -15.258 -4.938 1 97.88 111 GLU A O 1
ATOM 879 N N . GLU A 1 112 ? 17.484 -16.609 -4.91 1 97.5 112 GLU A N 1
ATOM 880 C CA . GLU A 1 112 ? 16.781 -17.672 -5.641 1 97.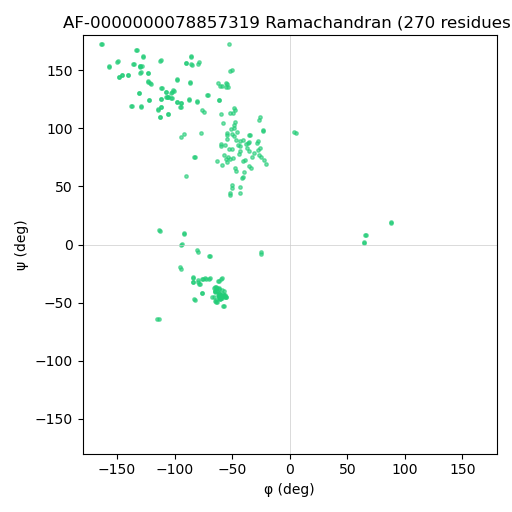5 112 GLU A CA 1
ATOM 881 C C . GLU A 1 112 ? 15.617 -18.219 -4.836 1 97.5 112 GLU A C 1
ATOM 883 O O . GLU A 1 112 ? 14.586 -18.594 -5.402 1 97.5 112 GLU A O 1
ATOM 888 N N . ASN A 1 113 ? 15.773 -18.328 -3.557 1 97.69 113 ASN A N 1
ATOM 889 C CA . ASN A 1 113 ? 14.695 -18.75 -2.67 1 97.69 113 ASN A CA 1
ATOM 890 C C . ASN A 1 113 ? 13.5 -17.812 -2.75 1 97.69 113 ASN A C 1
ATOM 892 O O . ASN A 1 113 ? 12.352 -18.266 -2.793 1 97.69 113 ASN A O 1
ATOM 896 N N . MET A 1 114 ? 13.68 -16.578 -2.768 1 97.56 114 MET A N 1
ATOM 897 C CA . MET A 1 114 ? 12.625 -15.57 -2.881 1 97.56 114 MET A CA 1
ATOM 898 C C . MET A 1 114 ? 11.844 -15.75 -4.176 1 97.56 114 MET A C 1
ATOM 900 O O . MET A 1 114 ? 10.609 -15.773 -4.164 1 97.56 114 MET A O 1
ATOM 904 N N . LYS A 1 115 ? 12.562 -15.938 -5.25 1 97.5 115 LYS A N 1
ATOM 905 C CA . LYS A 1 115 ? 11.93 -16.125 -6.551 1 97.5 115 LYS A CA 1
ATOM 906 C C . LYS A 1 115 ? 11.07 -17.391 -6.562 1 97.5 115 LYS A C 1
ATOM 908 O O . LYS A 1 115 ? 9.93 -17.359 -7.039 1 97.5 115 LYS A O 1
ATOM 913 N N . PHE A 1 116 ? 11.641 -18.422 -5.984 1 97.31 116 PHE A N 1
ATOM 914 C CA . PHE A 1 116 ? 10.93 -19.688 -5.922 1 97.31 116 PHE A CA 1
ATOM 915 C C . PHE A 1 116 ? 9.664 -19.562 -5.082 1 97.31 116 PHE A C 1
ATOM 917 O O . PHE A 1 116 ? 8.586 -19.984 -5.5 1 97.31 116 PHE A O 1
ATOM 924 N N . CYS A 1 117 ? 9.719 -18.969 -3.904 1 96.5 117 CYS A N 1
ATOM 925 C CA . CYS A 1 117 ? 8.594 -18.797 -2.986 1 96.5 117 CYS A CA 1
ATOM 926 C C . CYS A 1 117 ? 7.465 -18.016 -3.645 1 96.5 117 CYS A C 1
ATOM 928 O O . CYS A 1 117 ? 6.293 -18.375 -3.498 1 96.5 117 CYS A O 1
ATOM 930 N N . TRP A 1 118 ? 7.785 -17.016 -4.414 1 97.06 118 TRP A N 1
ATOM 931 C CA . TRP A 1 118 ? 6.742 -16.188 -5.016 1 97.06 118 TRP A CA 1
ATOM 932 C C . TRP A 1 118 ? 6.211 -16.844 -6.293 1 97.06 118 TRP A C 1
ATOM 934 O O . TRP A 1 118 ? 4.996 -17.016 -6.449 1 97.06 118 TRP A O 1
ATOM 944 N N . GLN A 1 119 ? 7.07 -17.297 -7.16 1 96.94 119 GLN A N 1
ATOM 945 C CA . GLN A 1 119 ? 6.652 -17.781 -8.469 1 96.94 119 GLN A CA 1
ATOM 946 C C . GLN A 1 119 ? 6.02 -19.172 -8.359 1 96.94 119 GLN A C 1
ATOM 948 O O . GLN A 1 119 ? 4.996 -19.438 -8.992 1 96.94 119 GLN A O 1
ATOM 953 N N . LYS A 1 120 ? 6.586 -20.016 -7.586 1 95.94 120 LYS A N 1
ATOM 954 C CA . LYS A 1 120 ? 6.141 -21.406 -7.574 1 95.94 120 LYS A CA 1
ATOM 955 C C . LYS A 1 120 ? 5.113 -21.641 -6.473 1 95.94 120 LYS A C 1
ATOM 957 O O . LYS A 1 120 ? 4.312 -22.578 -6.551 1 95.94 120 LYS A O 1
ATOM 962 N N . GLN A 1 121 ? 5.094 -20.781 -5.477 1 95.81 121 GLN A N 1
ATOM 963 C CA . GLN A 1 121 ? 4.176 -21.016 -4.367 1 95.81 121 GLN A CA 1
ATOM 964 C C . GLN A 1 121 ? 3.1 -19.938 -4.305 1 95.81 121 GLN A C 1
ATOM 966 O O . GLN A 1 121 ? 1.919 -20.219 -4.52 1 95.81 121 GLN A O 1
ATOM 971 N N . HIS A 1 122 ? 3.467 -18.719 -4.066 1 95.31 122 HIS A N 1
ATOM 972 C CA . HIS A 1 122 ? 2.508 -17.641 -3.812 1 95.31 122 HIS A CA 1
ATOM 973 C C . HIS A 1 122 ? 1.648 -17.375 -5.043 1 95.31 122 HIS A C 1
ATOM 975 O O . HIS A 1 122 ? 0.421 -17.297 -4.945 1 95.31 122 HIS A O 1
ATOM 981 N N . PHE A 1 123 ? 2.252 -17.234 -6.25 1 97.56 123 PHE A N 1
ATOM 982 C CA . PHE A 1 123 ? 1.483 -16.953 -7.461 1 97.56 123 PHE A CA 1
ATOM 983 C C . PHE A 1 123 ? 0.559 -18.125 -7.785 1 97.56 123 PHE A C 1
ATOM 985 O O . PHE A 1 123 ? -0.591 -17.922 -8.18 1 97.56 123 PHE A O 1
ATOM 992 N N . GLU A 1 124 ? 1.047 -19.312 -7.598 1 97.12 124 GLU A N 1
ATOM 993 C CA . GLU A 1 124 ? 0.211 -20.484 -7.844 1 97.12 124 GLU A CA 1
ATOM 994 C C . GLU A 1 124 ? -0.966 -20.547 -6.871 1 97.12 124 GLU A C 1
ATOM 996 O O . GLU A 1 124 ? -2.082 -20.891 -7.262 1 97.12 124 GLU A O 1
ATOM 1001 N N . GLU A 1 125 ? -0.682 -20.219 -5.664 1 95.38 125 GLU A N 1
ATOM 1002 C CA . GLU A 1 125 ? -1.744 -20.172 -4.664 1 95.38 125 GLU A CA 1
ATOM 1003 C C . GLU A 1 125 ? -2.805 -19.141 -5.047 1 95.38 125 GLU A C 1
ATOM 1005 O O . GLU A 1 125 ? -4.004 -19.391 -4.91 1 95.38 125 GLU A O 1
ATOM 1010 N N . ILE A 1 126 ? -2.414 -18.016 -5.477 1 95.56 126 ILE A N 1
ATOM 1011 C CA . ILE A 1 126 ? -3.326 -16.953 -5.891 1 95.56 126 ILE A CA 1
ATOM 1012 C C . ILE A 1 126 ? -4.188 -17.438 -7.055 1 95.56 126 ILE A C 1
ATOM 1014 O O . ILE A 1 126 ? -5.406 -17.25 -7.059 1 95.56 126 ILE A O 1
ATOM 1018 N N . LYS A 1 127 ? -3.547 -18.047 -8.016 1 96.38 127 LYS A N 1
ATOM 1019 C CA . LYS A 1 127 ? -4.293 -18.578 -9.156 1 96.38 127 LYS A CA 1
ATOM 1020 C C . LYS A 1 127 ? -5.348 -19.578 -8.695 1 96.38 127 LYS A C 1
ATOM 1022 O O . LYS A 1 127 ? -6.477 -19.578 -9.188 1 96.38 127 LYS A O 1
ATOM 1027 N N . GLY A 1 128 ? -4.953 -20.406 -7.777 1 95.25 128 GLY A N 1
ATOM 1028 C CA . GLY A 1 128 ? -5.902 -21.359 -7.223 1 95.25 128 GLY A CA 1
ATOM 1029 C C . GLY A 1 128 ? -7.078 -20.688 -6.531 1 95.25 128 GLY A C 1
ATOM 1030 O O . GLY A 1 128 ? -8.227 -21.109 -6.711 1 95.25 128 GLY A O 1
ATOM 1031 N N . LEU A 1 129 ? -6.824 -19.703 -5.734 1 92.69 129 LEU A N 1
ATOM 1032 C CA . LEU A 1 129 ? -7.867 -18.969 -5.016 1 92.69 129 LEU A CA 1
ATOM 1033 C C . LEU A 1 129 ? -8.828 -18.297 -5.988 1 92.69 129 LEU A C 1
ATOM 1035 O O . LEU A 1 129 ? -10.031 -18.234 -5.738 1 92.69 129 LEU A O 1
ATOM 1039 N N . LEU A 1 130 ? -8.312 -17.781 -7.082 1 93.44 130 LEU A N 1
ATOM 1040 C CA . LEU A 1 130 ? -9.125 -17.094 -8.078 1 93.44 130 LEU A CA 1
ATOM 1041 C C . LEU A 1 130 ? -10.031 -18.078 -8.82 1 93.44 130 LEU A C 1
ATOM 1043 O O . LEU A 1 130 ? -11.109 -17.703 -9.289 1 93.44 130 LEU A O 1
ATOM 1047 N N . GLN A 1 131 ? -9.602 -19.297 -8.945 1 92.69 131 GLN A N 1
ATOM 1048 C CA . GLN A 1 131 ? -10.414 -20.328 -9.594 1 92.69 131 GLN A CA 1
ATOM 1049 C C . GLN A 1 131 ? -11.578 -20.75 -8.703 1 92.69 131 GLN A C 1
ATOM 1051 O O . GLN A 1 131 ? -12.625 -21.156 -9.203 1 92.69 131 GLN A O 1
ATOM 1056 N N . LEU A 1 132 ? -11.383 -20.656 -7.391 1 88.56 132 LEU A N 1
ATOM 1057 C CA . LEU A 1 132 ? -12.398 -21.078 -6.43 1 88.56 132 LEU A CA 1
ATOM 1058 C C . LEU A 1 132 ? -13.406 -19.953 -6.199 1 88.56 132 LEU A C 1
ATOM 1060 O O . LEU A 1 132 ? -14.531 -20.203 -5.746 1 88.56 132 LEU A O 1
ATOM 1064 N N . THR A 1 133 ? -13.055 -18.703 -6.258 1 74 133 THR A N 1
ATOM 1065 C CA . THR A 1 133 ? -13.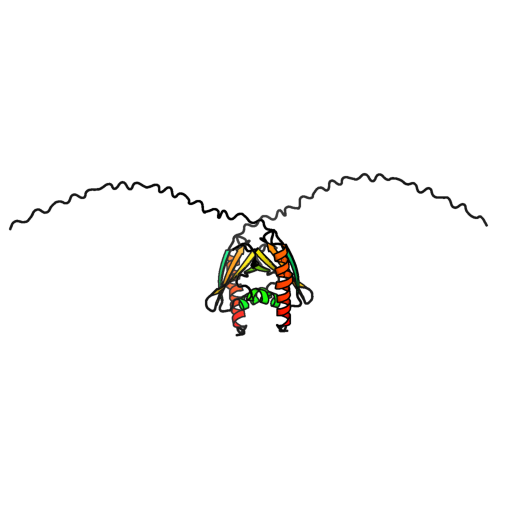93 -17.578 -5.953 1 74 133 THR A CA 1
ATOM 1066 C C . THR A 1 133 ? -14.625 -17.078 -7.215 1 74 133 THR A C 1
ATOM 1068 O O . THR A 1 133 ? -13.977 -16.609 -8.148 1 74 133 THR A O 1
ATOM 1071 N N . PRO A 1 134 ? -15.805 -17.516 -7.5 1 58.78 134 PRO A N 1
ATOM 1072 C CA . PRO A 1 134 ? -16.516 -16.984 -8.672 1 58.78 134 PRO A CA 1
ATOM 1073 C C . PRO A 1 134 ? -16.484 -15.461 -8.742 1 58.78 134 PRO A C 1
ATOM 1075 O O . PRO A 1 134 ? -16.438 -14.797 -7.703 1 58.78 134 PRO A O 1
ATOM 1078 N N . LEU A 1 135 ? -15.797 -14.828 -9.844 1 52 135 LEU A N 1
ATOM 1079 C CA . LEU A 1 135 ? -15.859 -13.391 -10.125 1 52 135 LEU A CA 1
ATOM 1080 C C . LEU A 1 135 ? -17.266 -12.852 -9.844 1 52 135 LEU A C 1
ATOM 1082 O O . LEU A 1 135 ? -18.25 -13.445 -10.266 1 52 135 LEU A O 1
ATOM 1086 N N . ASN A 1 136 ? -17.531 -12.5 -8.695 1 44.56 136 ASN A N 1
ATOM 1087 C CA . ASN A 1 136 ? -18.875 -11.961 -8.656 1 44.56 136 ASN A CA 1
ATOM 1088 C C . ASN A 1 136 ? -19.156 -11.047 -9.852 1 44.56 136 ASN A C 1
ATOM 1090 O O . ASN A 1 136 ? -18.594 -9.961 -9.945 1 44.56 136 ASN A O 1
ATOM 1094 N N . GLY A 1 137 ? -18.812 -11.359 -11.086 1 34.09 137 GLY A N 1
ATOM 1095 C CA . GLY A 1 137 ? -19.703 -10.711 -12.047 1 34.09 137 GLY A CA 1
ATOM 1096 C C . GLY A 1 137 ? -21.172 -10.914 -11.727 1 34.09 137 GLY A C 1
ATOM 1097 O O . GLY A 1 137 ? -21.547 -11.875 -11.055 1 34.09 137 GLY A O 1
ATOM 1098 N N . MET B 1 1 ? 4.23 26.812 91.75 1 30.39 1 MET B N 1
ATOM 1099 C CA . MET B 1 1 ? 4.262 25.656 90.875 1 30.39 1 MET B CA 1
ATOM 1100 C C . MET B 1 1 ? 5.359 25.812 89.812 1 30.39 1 MET B C 1
ATOM 1102 O O . MET B 1 1 ? 5.559 26.891 89.25 1 30.39 1 MET B O 1
ATOM 1106 N N . ILE B 1 2 ? 6.453 24.906 89.812 1 30.73 2 ILE B N 1
ATOM 1107 C CA . ILE B 1 2 ? 7.801 24.828 89.25 1 30.73 2 ILE B CA 1
ATOM 1108 C C . ILE B 1 2 ? 7.734 24.812 87.75 1 30.73 2 ILE B C 1
ATOM 1110 O O . ILE B 1 2 ? 7.199 23.875 87.125 1 30.73 2 ILE B O 1
ATOM 1114 N N . LEU B 1 3 ? 7.391 25.922 87 1 37.84 3 LEU B N 1
ATOM 1115 C CA . LEU B 1 3 ? 7.145 26.125 85.625 1 37.84 3 LEU B CA 1
ATOM 1116 C C . LEU B 1 3 ? 8.367 25.75 84.75 1 37.84 3 LEU B C 1
ATOM 1118 O O . LEU B 1 3 ? 9.438 26.344 84.938 1 37.84 3 LEU B O 1
ATOM 1122 N N . PRO B 1 4 ? 8.539 24.375 84.312 1 33.66 4 PRO B N 1
ATOM 1123 C CA . PRO B 1 4 ? 9.773 23.828 83.75 1 33.66 4 PRO B CA 1
ATOM 1124 C C . PRO B 1 4 ? 10.297 24.672 82.562 1 33.66 4 PRO B C 1
ATOM 1126 O O . PRO B 1 4 ? 9.562 25.5 82.062 1 33.66 4 PRO B O 1
ATOM 1129 N N . THR B 1 5 ? 11.617 24.344 82 1 34.38 5 THR B N 1
ATOM 1130 C CA . THR B 1 5 ? 12.891 24.688 81.375 1 34.38 5 THR B CA 1
ATOM 1131 C C . THR B 1 5 ? 12.773 24.641 79.812 1 34.38 5 THR B C 1
ATOM 1133 O O . THR B 1 5 ? 12.602 23.578 79.25 1 34.38 5 THR B O 1
ATOM 1136 N N . LYS B 1 6 ? 11.914 25.391 79.125 1 35.62 6 LYS B N 1
ATOM 1137 C CA . LYS B 1 6 ? 11.609 25.312 77.688 1 35.62 6 LYS B CA 1
ATOM 1138 C C . LYS B 1 6 ? 12.875 25.422 76.875 1 35.62 6 LYS B C 1
ATOM 1140 O O . LYS B 1 6 ? 13.555 26.453 76.875 1 35.62 6 LYS B O 1
ATOM 1145 N N . ALA B 1 7 ? 13.617 24.312 76.5 1 33.38 7 ALA B N 1
ATOM 1146 C CA . ALA B 1 7 ? 14.852 24.062 75.812 1 33.38 7 ALA B CA 1
ATOM 1147 C C . ALA B 1 7 ? 14.797 24.703 74.375 1 33.38 7 ALA B C 1
ATOM 1149 O O . ALA B 1 7 ? 13.797 24.578 73.688 1 33.38 7 ALA B O 1
ATOM 1150 N N . MET B 1 8 ? 15.453 25.828 74.125 1 28.41 8 MET B N 1
ATOM 1151 C CA . MET B 1 8 ? 15.664 26.703 73 1 28.41 8 MET B CA 1
ATOM 1152 C C . MET B 1 8 ? 16.312 25.938 71.812 1 28.41 8 MET B C 1
ATOM 1154 O O . MET B 1 8 ? 17.469 25.516 71.938 1 28.41 8 MET B O 1
ATOM 1158 N N . ALA B 1 9 ? 15.742 24.984 71.062 1 31.42 9 ALA B N 1
ATOM 1159 C CA . ALA B 1 9 ? 16.203 24.109 70 1 31.42 9 ALA B CA 1
ATOM 1160 C C . ALA B 1 9 ? 16.781 24.922 68.875 1 31.42 9 ALA B C 1
ATOM 1162 O O . ALA B 1 9 ? 16.078 25.766 68.25 1 31.42 9 ALA B O 1
ATOM 1163 N N . THR B 1 10 ? 18.047 25.328 68.875 1 30.84 10 THR B N 1
ATOM 1164 C CA . THR B 1 10 ? 18.766 26.094 67.875 1 30.84 10 THR B CA 1
ATOM 1165 C C . THR B 1 10 ? 18.766 25.344 66.562 1 30.84 10 THR B C 1
ATOM 1167 O O . THR B 1 10 ? 19 24.141 66.5 1 30.84 10 THR B O 1
ATOM 1170 N N . GLN B 1 11 ? 18.094 25.812 65.5 1 29.28 11 GLN B N 1
ATOM 1171 C CA . GLN B 1 11 ? 17.891 25.453 64.062 1 29.28 11 GLN B CA 1
ATOM 1172 C C . GLN B 1 11 ? 19.219 25.344 63.344 1 29.28 11 GLN B C 1
ATOM 1174 O O . GLN B 1 11 ? 19.969 26.312 63.25 1 29.28 11 GLN B O 1
ATOM 1179 N N . GLU B 1 12 ? 20.047 24.219 63.594 1 32.47 12 GLU B N 1
ATOM 1180 C CA . GLU B 1 12 ? 21.297 23.969 62.844 1 32.47 12 GLU B CA 1
ATOM 1181 C C . GLU B 1 12 ? 21.078 24.062 61.344 1 32.47 12 GLU B C 1
ATOM 1183 O O . GLU B 1 12 ? 20.188 23.406 60.812 1 32.47 12 GLU B O 1
ATOM 1188 N N . LEU B 1 13 ? 21.328 25.188 60.75 1 31.94 13 LEU B N 1
ATOM 1189 C CA . LEU B 1 13 ? 21.406 25.516 59.312 1 31.94 13 LEU B CA 1
ATOM 1190 C C . LEU B 1 13 ? 22.312 24.531 58.594 1 31.94 13 LEU B C 1
ATOM 1192 O O . LEU B 1 13 ? 23.531 24.609 58.719 1 31.94 13 LEU B O 1
ATOM 1196 N N . THR B 1 14 ? 22.188 23.156 58.75 1 29.78 14 THR B N 1
ATOM 1197 C CA . THR B 1 14 ? 23.109 22.25 58.062 1 29.78 14 THR B CA 1
ATOM 1198 C C . THR B 1 14 ? 23.125 22.516 56.562 1 29.78 14 THR B C 1
ATOM 1200 O O . THR B 1 14 ? 22.062 22.672 55.969 1 29.78 14 THR B O 1
ATOM 1203 N N . VAL B 1 15 ? 24.078 23.297 56.094 1 28.41 15 VAL B N 1
ATOM 1204 C CA . VAL B 1 15 ? 24.484 23.641 54.75 1 28.41 15 VAL B CA 1
ATOM 1205 C C . VAL B 1 15 ? 24.656 22.375 53.906 1 28.41 15 VAL B C 1
ATOM 1207 O O . VAL B 1 15 ? 25.609 21.609 54.125 1 28.41 15 VAL B O 1
ATOM 1210 N N . LYS B 1 16 ? 23.672 21.469 53.875 1 28.5 16 LYS B N 1
ATOM 1211 C CA . LYS B 1 16 ? 23.922 20.297 53 1 28.5 16 LYS B CA 1
ATOM 1212 C C . LYS B 1 16 ? 24.359 20.719 51.625 1 28.5 16 LYS B C 1
ATOM 1214 O O . LYS B 1 16 ? 23.656 21.469 50.938 1 28.5 16 LYS B O 1
ATOM 1219 N N . ARG B 1 17 ? 25.672 21.016 51.5 1 27.48 17 ARG B N 1
ATOM 1220 C CA . ARG B 1 17 ? 26.312 21.141 50.188 1 27.48 17 ARG B CA 1
ATOM 1221 C C . ARG B 1 17 ? 25.859 20.031 49.25 1 27.48 17 ARG B C 1
ATOM 1223 O O . ARG B 1 17 ? 26.031 18.859 49.531 1 27.48 17 ARG B O 1
ATOM 1230 N N . LYS B 1 18 ? 24.734 20.219 48.594 1 30.59 18 LYS B N 1
ATOM 1231 C CA . LYS B 1 18 ? 24.297 19.359 47.5 1 30.59 18 LYS B CA 1
ATOM 1232 C C . LYS B 1 18 ? 25.406 19.141 46.469 1 30.59 18 LYS B C 1
ATOM 1234 O O . LYS B 1 18 ? 25.875 20.094 45.844 1 30.59 18 LYS B O 1
ATOM 1239 N N . LEU B 1 19 ? 26.438 18.297 46.812 1 29.55 19 LEU B N 1
ATOM 1240 C CA . LEU B 1 19 ? 27.391 17.812 45.812 1 29.55 19 LEU B CA 1
ATOM 1241 C C . LEU B 1 19 ? 26.672 17.406 44.531 1 29.55 19 LEU B C 1
ATOM 1243 O O . LEU B 1 19 ? 25.797 16.547 44.562 1 29.55 19 LEU B O 1
ATOM 1247 N N . SER B 1 20 ? 26.516 18.422 43.625 1 32 20 SER B N 1
ATOM 1248 C CA . SER B 1 20 ? 26.047 18.172 42.281 1 32 20 SER B CA 1
ATOM 1249 C C . SER B 1 20 ? 26.781 17 41.625 1 32 20 SER B C 1
ATOM 1251 O O . SER B 1 20 ? 28 17.047 41.438 1 32 20 SER B O 1
ATOM 1253 N N . GLU B 1 21 ? 26.562 15.781 42.188 1 32.47 21 GLU B N 1
ATOM 1254 C CA . GLU B 1 21 ? 27.109 14.648 41.438 1 32.47 21 GLU B CA 1
ATOM 1255 C C . GLU B 1 21 ? 26.812 14.773 39.969 1 32.47 21 GLU B C 1
ATOM 1257 O O . GLU B 1 21 ? 25.656 14.914 39.562 1 32.47 21 GLU B O 1
ATOM 1262 N N . ASN B 1 22 ? 27.688 15.508 39.281 1 33.34 22 ASN B N 1
ATOM 1263 C CA . ASN B 1 22 ? 27.766 15.406 37.812 1 33.34 22 ASN B CA 1
ATOM 1264 C C . ASN B 1 22 ? 27.625 13.961 37.344 1 33.34 22 ASN B C 1
ATOM 1266 O O . ASN B 1 22 ? 28.531 13.148 37.562 1 33.34 22 ASN B O 1
ATOM 1270 N N . THR B 1 23 ? 26.5 13.344 37.719 1 34.53 23 THR B N 1
ATOM 1271 C CA . THR B 1 23 ? 26.266 12.07 37.062 1 34.53 23 THR B CA 1
ATOM 1272 C C . THR B 1 23 ? 26.562 12.164 35.562 1 34.53 23 THR B C 1
ATOM 1274 O O . THR B 1 23 ? 25.953 12.953 34.844 1 34.53 23 THR B O 1
ATOM 1277 N N . LEU B 1 24 ? 27.906 12.133 35.219 1 33.78 24 LEU B N 1
ATOM 1278 C CA . LEU B 1 24 ? 28.312 11.82 33.844 1 33.78 24 LEU B CA 1
ATOM 1279 C C . LEU B 1 24 ? 27.375 10.797 33.25 1 33.78 24 LEU B C 1
ATOM 1281 O O . LEU B 1 24 ? 27.25 9.672 33.719 1 33.78 24 LEU B O 1
ATOM 1285 N N . GLN B 1 25 ? 26.109 11.211 33.031 1 34.22 25 GLN B N 1
ATOM 1286 C CA . GLN B 1 25 ? 25.281 10.375 32.188 1 34.22 25 GLN B CA 1
ATOM 1287 C C . GLN B 1 25 ? 26.094 9.812 31.016 1 34.22 25 GLN B C 1
ATOM 1289 O O . GLN B 1 25 ? 26.578 10.562 30.188 1 34.22 25 GLN B O 1
ATOM 1294 N N . VAL B 1 26 ? 26.969 8.867 31.328 1 35.94 26 VAL B N 1
ATOM 1295 C CA . VAL B 1 26 ? 27.516 8.055 30.234 1 35.94 26 VAL B CA 1
ATOM 1296 C C . VAL B 1 26 ? 26.422 7.793 29.203 1 35.94 26 VAL B C 1
ATOM 1298 O O . VAL B 1 26 ? 25.359 7.281 29.531 1 35.94 26 VAL B O 1
ATOM 1301 N N . GLN B 1 27 ? 26.234 8.773 28.328 1 34.44 27 GLN B N 1
ATOM 1302 C CA . GLN B 1 27 ? 25.453 8.469 27.125 1 34.44 27 GLN B CA 1
ATOM 1303 C C . GLN B 1 27 ? 25.641 7.012 26.703 1 34.44 27 GLN B C 1
ATOM 1305 O O . GLN B 1 27 ? 26.75 6.57 26.438 1 34.44 27 GLN B O 1
ATOM 1310 N N . ALA B 1 28 ? 24.953 6.094 27.391 1 34.88 28 ALA B N 1
ATOM 1311 C CA . ALA B 1 28 ? 24.906 4.719 26.891 1 34.88 28 ALA B CA 1
ATOM 1312 C C . ALA B 1 28 ? 24.875 4.684 25.359 1 34.88 28 ALA B C 1
ATOM 1314 O O . ALA B 1 28 ? 24.094 5.395 24.734 1 34.88 28 ALA B O 1
ATOM 1315 N N . SER B 1 29 ? 26 4.68 24.719 1 37.12 29 SER B N 1
ATOM 1316 C CA . SER B 1 29 ? 26.062 4.32 23.312 1 37.12 29 SER B CA 1
ATOM 1317 C C . SER B 1 29 ? 24.938 3.344 22.953 1 37.12 29 SER B C 1
ATOM 1319 O O . SER B 1 29 ? 24.719 2.361 23.656 1 37.12 29 SER B O 1
ATOM 1321 N N . SER B 1 30 ? 23.766 3.779 22.594 1 40.41 30 SER B N 1
ATOM 1322 C CA . SER B 1 30 ? 22.812 2.844 22 1 40.41 30 SER B CA 1
ATOM 1323 C C . SER B 1 30 ? 23.531 1.649 21.375 1 40.41 30 SER B C 1
ATOM 1325 O O . SER B 1 30 ? 24.547 1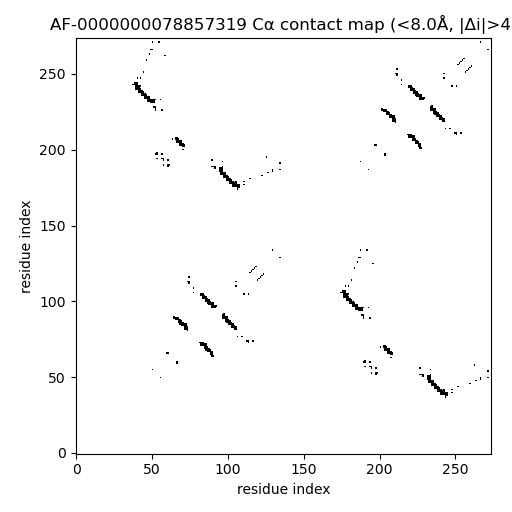.811 20.703 1 40.41 30 SER B O 1
ATOM 1327 N N . PRO B 1 31 ? 23.578 0.502 22.125 1 39.38 31 PRO B N 1
ATOM 1328 C CA . PRO B 1 31 ? 24.17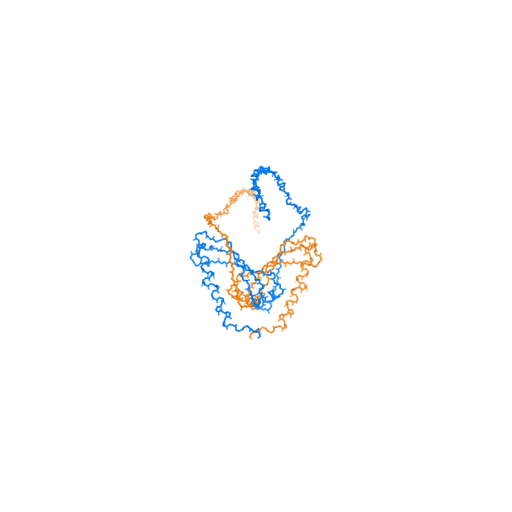2 -0.631 21.406 1 39.38 31 PRO B CA 1
ATOM 1329 C C . PRO B 1 31 ? 24 -0.532 19.891 1 39.38 31 PRO B C 1
ATOM 1331 O O . PRO B 1 31 ? 22.906 -0.252 19.406 1 39.38 31 PRO B O 1
ATOM 1334 N N . VAL B 1 32 ? 24.766 0.18 19.188 1 44.31 32 VAL B N 1
ATOM 1335 C CA . VAL B 1 32 ? 24.812 -0.232 17.781 1 44.31 32 VAL B CA 1
ATOM 1336 C C . VAL B 1 32 ? 24.438 -1.707 17.672 1 44.31 32 VAL B C 1
ATOM 1338 O O . VAL B 1 32 ? 25.031 -2.562 18.312 1 44.31 32 VAL B O 1
ATOM 1341 N N . ALA B 1 33 ? 23.25 -2.23 17.766 1 43.06 33 ALA B N 1
ATOM 1342 C CA . ALA B 1 33 ? 23 -3.604 17.344 1 43.06 33 ALA B CA 1
ATOM 1343 C C . ALA B 1 33 ? 24.078 -4.078 16.375 1 43.06 33 ALA B C 1
ATOM 1345 O O . ALA B 1 33 ? 24.25 -3.506 15.297 1 43.06 33 ALA B O 1
ATOM 1346 N N . LEU B 1 34 ? 25.234 -4.293 16.703 1 47.72 34 LEU B N 1
ATOM 1347 C CA . LEU B 1 34 ? 26.328 -4.922 15.984 1 47.72 34 LEU B CA 1
ATOM 1348 C C . LEU B 1 34 ? 25.812 -5.879 14.922 1 47.72 34 LEU B C 1
ATOM 1350 O O . LEU B 1 34 ? 26.422 -6.918 14.656 1 47.72 34 LEU B O 1
ATOM 1354 N N . GLY B 1 35 ? 24.422 -6.141 14.859 1 56.12 35 GLY B N 1
ATOM 1355 C CA . GLY B 1 35 ? 24.094 -7.191 13.906 1 56.12 35 GLY B CA 1
ATOM 1356 C C . GLY B 1 35 ? 24.781 -7.012 12.562 1 56.12 35 GLY B C 1
ATOM 1357 O O . GLY B 1 35 ? 25.062 -5.883 12.148 1 56.12 35 GLY B O 1
ATOM 1358 N N . VAL B 1 36 ? 25.75 -7.773 12.289 1 68.31 36 VAL B N 1
ATOM 1359 C CA . VAL B 1 36 ? 26.391 -7.875 10.984 1 68.31 36 VAL B CA 1
ATOM 1360 C C . VAL B 1 36 ? 25.406 -7.496 9.883 1 68.31 36 VAL B C 1
ATOM 1362 O O . VAL B 1 36 ? 24.281 -7.996 9.859 1 68.31 36 VAL B O 1
ATOM 1365 N N . ARG B 1 37 ? 25.578 -6.379 9.312 1 87.25 37 ARG B N 1
ATOM 1366 C CA . ARG B 1 37 ? 24.766 -5.965 8.172 1 87.25 37 ARG B CA 1
ATOM 1367 C C . ARG B 1 37 ? 24.703 -7.066 7.117 1 87.25 37 ARG B C 1
ATOM 1369 O O . ARG B 1 37 ? 25.734 -7.547 6.645 1 87.25 37 ARG B O 1
ATOM 1376 N N . ILE B 1 38 ? 23.594 -7.637 6.906 1 92.88 38 ILE B N 1
ATOM 1377 C CA . ILE B 1 38 ? 23.406 -8.68 5.906 1 92.88 38 ILE B CA 1
ATOM 1378 C C . ILE B 1 38 ? 23.344 -8.055 4.516 1 92.88 38 ILE B C 1
ATOM 1380 O O . ILE B 1 38 ? 22.484 -7.207 4.242 1 92.88 38 ILE B O 1
ATOM 1384 N N . PRO B 1 39 ? 24.297 -8.367 3.658 1 96.06 39 PRO B N 1
ATOM 1385 C CA . PRO B 1 39 ? 24.188 -7.871 2.285 1 96.06 39 PRO B CA 1
ATOM 1386 C C . PRO B 1 39 ? 22.875 -8.266 1.619 1 96.06 39 PRO B C 1
ATOM 1388 O O . PRO B 1 39 ? 22.422 -9.398 1.761 1 96.06 39 PRO B O 1
ATOM 1391 N N . THR B 1 40 ? 22.25 -7.336 0.934 1 97.94 40 THR B N 1
ATOM 1392 C CA . THR B 1 40 ? 20.938 -7.59 0.345 1 97.94 40 THR B CA 1
ATOM 1393 C C . THR B 1 40 ? 20.938 -7.242 -1.141 1 97.94 40 THR B C 1
ATOM 1395 O O . THR B 1 40 ? 21.891 -6.633 -1.642 1 97.94 40 THR B O 1
ATOM 1398 N N . VAL B 1 41 ? 19.953 -7.754 -1.855 1 97.94 41 VAL B N 1
ATOM 1399 C CA . VAL B 1 41 ? 19.734 -7.473 -3.27 1 97.94 41 VAL B CA 1
ATOM 1400 C C . VAL B 1 41 ? 18.266 -7.062 -3.49 1 97.94 41 VAL B C 1
ATOM 1402 O O . VAL B 1 41 ? 17.406 -7.359 -2.664 1 97.94 41 VAL B O 1
ATOM 1405 N N . ALA B 1 42 ? 18.047 -6.273 -4.539 1 98.44 42 ALA B N 1
ATOM 1406 C CA . ALA B 1 42 ? 16.703 -5.926 -4.988 1 98.44 42 ALA B CA 1
ATOM 1407 C C . ALA B 1 42 ? 16.25 -6.816 -6.145 1 98.44 42 ALA B C 1
ATOM 1409 O O . ALA B 1 42 ? 17.078 -7.211 -6.98 1 98.44 42 ALA B O 1
ATOM 1410 N N . LEU B 1 43 ? 14.992 -7.188 -6.16 1 98.12 43 LEU B N 1
ATOM 1411 C CA . LEU B 1 43 ? 14.43 -8.047 -7.191 1 98.12 43 LEU B CA 1
ATOM 1412 C C . LEU B 1 43 ? 13.148 -7.441 -7.762 1 98.12 43 LEU B C 1
ATOM 1414 O O . LEU B 1 43 ? 12.484 -6.637 -7.102 1 98.12 43 LEU B O 1
ATOM 1418 N N . HIS B 1 44 ? 12.883 -7.793 -8.961 1 98.5 44 HIS B N 1
ATOM 1419 C CA . HIS B 1 44 ? 11.641 -7.457 -9.641 1 98.5 44 HIS B CA 1
ATOM 1420 C C . HIS B 1 44 ? 11.016 -8.688 -10.297 1 98.5 44 HIS B C 1
ATOM 1422 O O . HIS B 1 44 ? 11.711 -9.461 -10.953 1 98.5 44 HIS B O 1
ATOM 1428 N N . MET B 1 45 ? 9.75 -8.883 -10.039 1 98.19 45 MET B N 1
ATOM 1429 C CA . MET B 1 45 ? 9 -9.969 -10.656 1 98.19 45 MET B CA 1
ATOM 1430 C C . MET B 1 45 ? 7.641 -9.484 -11.148 1 98.19 45 MET B C 1
ATOM 1432 O O . MET B 1 45 ? 7.137 -8.461 -10.68 1 98.19 45 MET B O 1
ATOM 1436 N N . MET B 1 46 ? 7.148 -10.242 -12.148 1 97.94 46 MET B N 1
ATOM 1437 C CA . MET B 1 46 ? 5.828 -9.922 -12.68 1 97.94 46 MET B CA 1
ATOM 1438 C C . MET B 1 46 ? 5.043 -11.195 -12.984 1 97.94 46 MET B C 1
ATOM 1440 O O . MET B 1 46 ? 5.621 -12.203 -13.375 1 97.94 46 MET B O 1
ATOM 1444 N N . GLU B 1 47 ? 3.754 -11.148 -12.797 1 98.44 47 GLU B N 1
ATOM 1445 C CA . GLU B 1 47 ? 2.848 -12.242 -13.117 1 98.44 47 GLU B CA 1
ATOM 1446 C C . GLU B 1 47 ? 1.494 -11.719 -13.594 1 98.44 47 GLU B C 1
ATOM 1448 O O . GLU B 1 47 ? 1.002 -10.711 -13.086 1 98.44 47 GLU B O 1
ATOM 1453 N N . LEU B 1 48 ? 0.87 -12.461 -14.539 1 97.94 48 LEU B N 1
ATOM 1454 C CA . LEU B 1 48 ? -0.448 -12.117 -15.062 1 97.94 48 LEU B CA 1
ATOM 1455 C C . LEU B 1 48 ? -1.527 -12.984 -14.422 1 97.94 48 LEU B C 1
ATOM 1457 O O . LEU B 1 48 ? -1.372 -14.203 -14.32 1 97.94 48 LEU B O 1
ATOM 1461 N N . PHE B 1 49 ? -2.549 -12.336 -14.008 1 97.56 49 PHE B N 1
ATOM 1462 C CA . PHE B 1 49 ? -3.678 -13.039 -13.414 1 97.56 49 PHE B CA 1
ATOM 1463 C C . PHE B 1 49 ? -4.969 -12.719 -14.156 1 97.56 49 PHE B C 1
ATOM 1465 O O . PHE B 1 49 ? -5.191 -11.578 -14.555 1 97.56 49 PHE B O 1
ATOM 1472 N N . ASP B 1 50 ? -5.82 -13.766 -14.352 1 96.12 50 ASP B N 1
ATOM 1473 C CA . ASP B 1 50 ? -7.133 -13.594 -14.969 1 96.12 50 ASP B CA 1
ATOM 1474 C C . ASP B 1 50 ? -8.164 -13.117 -13.945 1 96.12 50 ASP B C 1
ATOM 1476 O O . ASP B 1 50 ? -9.031 -13.883 -13.531 1 96.12 50 ASP B O 1
ATOM 1480 N N . THR B 1 51 ? -8.086 -11.875 -13.602 1 95.25 51 THR B N 1
ATOM 1481 C CA . THR B 1 51 ? -8.953 -11.289 -12.586 1 95.25 51 THR B CA 1
ATOM 1482 C C . THR B 1 51 ? -8.93 -9.766 -12.672 1 95.25 51 THR B C 1
ATOM 1484 O O . THR B 1 51 ? -8.195 -9.195 -13.477 1 95.25 51 THR B O 1
ATOM 1487 N N . THR B 1 52 ? -9.789 -9.125 -11.898 1 90.75 52 THR B N 1
ATOM 1488 C CA . THR B 1 52 ? -9.805 -7.668 -11.812 1 90.75 52 THR B CA 1
ATOM 1489 C C . THR B 1 52 ? -8.805 -7.18 -10.766 1 90.75 52 THR B C 1
ATOM 1491 O O . THR B 1 52 ? -8.336 -7.961 -9.938 1 90.75 52 THR B O 1
ATOM 1494 N N . VAL B 1 53 ? -8.445 -5.922 -10.859 1 89.81 53 VAL B N 1
ATOM 1495 C CA . VAL B 1 53 ? -7.559 -5.289 -9.891 1 89.81 53 VAL B CA 1
ATOM 1496 C C . VAL B 1 53 ? -8.148 -5.426 -8.484 1 89.81 53 VAL B C 1
ATOM 1498 O O . VAL B 1 53 ? -7.441 -5.789 -7.543 1 89.81 53 VAL B O 1
ATOM 1501 N N . GLU B 1 54 ? -9.43 -5.18 -8.312 1 85.75 54 GLU B N 1
ATOM 1502 C CA . GLU B 1 54 ? -10.102 -5.203 -7.02 1 85.75 54 GLU B CA 1
ATOM 1503 C C . GLU B 1 54 ? -10.016 -6.586 -6.375 1 85.75 54 GLU B C 1
ATOM 1505 O O . GLU B 1 54 ? -9.734 -6.699 -5.18 1 85.75 54 GLU B O 1
ATOM 1510 N N . GLN B 1 55 ? -10.25 -7.578 -7.145 1 88.38 55 GLN B N 1
ATOM 1511 C CA . GLN B 1 55 ? -10.219 -8.938 -6.621 1 88.38 55 GLN B CA 1
ATOM 1512 C C . GLN B 1 55 ? -8.797 -9.336 -6.207 1 88.38 55 GLN B C 1
ATOM 1514 O O . GLN B 1 55 ? -8.609 -9.969 -5.168 1 88.38 55 GLN B O 1
ATOM 1519 N N . LEU B 1 56 ? -7.906 -9.023 -7.043 1 91.25 56 LEU B N 1
ATOM 1520 C CA . LEU B 1 56 ? -6.52 -9.344 -6.719 1 91.25 56 LEU B CA 1
ATOM 1521 C C . LEU B 1 56 ? -6.078 -8.625 -5.449 1 91.25 56 LEU B C 1
ATOM 1523 O O . LEU B 1 56 ? -5.41 -9.211 -4.598 1 91.25 56 LEU B O 1
ATOM 1527 N N . TYR B 1 57 ? -6.457 -7.355 -5.277 1 89.19 57 TYR B N 1
ATOM 1528 C CA . TYR B 1 57 ? -6.184 -6.586 -4.066 1 89.19 57 TYR B CA 1
ATOM 1529 C C . TYR B 1 57 ? -6.727 -7.301 -2.836 1 89.19 57 TYR B C 1
ATOM 1531 O O . TYR B 1 57 ? -6.047 -7.379 -1.808 1 89.19 57 TYR B O 1
ATOM 1539 N N . SER B 1 58 ? -7.918 -7.789 -2.932 1 85.69 58 SER B N 1
ATOM 1540 C CA . SER B 1 58 ? -8.594 -8.398 -1.794 1 85.69 58 SER B CA 1
ATOM 1541 C C . SER B 1 58 ? -7.844 -9.633 -1.303 1 85.69 58 SER B C 1
ATOM 1543 O O . SER B 1 58 ? -7.844 -9.93 -0.107 1 85.69 58 SER B O 1
ATOM 1545 N N . ILE B 1 59 ? -7.219 -10.289 -2.156 1 89.75 59 ILE B N 1
ATOM 1546 C CA . ILE B 1 59 ? -6.461 -11.484 -1.792 1 89.75 59 ILE B CA 1
ATOM 1547 C C . ILE B 1 59 ? -5.297 -11.102 -0.881 1 89.75 59 ILE B C 1
ATOM 1549 O O . ILE B 1 59 ? -4.992 -11.805 0.08 1 89.75 59 ILE B O 1
ATOM 1553 N N . PHE B 1 60 ? -4.637 -9.977 -1.071 1 89.38 60 PHE B N 1
ATOM 1554 C CA . PHE B 1 60 ? -3.469 -9.57 -0.298 1 89.38 60 PHE B CA 1
ATOM 1555 C C . PHE B 1 60 ? -3.887 -8.891 1.002 1 89.38 60 PHE B C 1
ATOM 1557 O O . PHE B 1 60 ? -3.125 -8.867 1.97 1 89.38 60 PHE B O 1
ATOM 1564 N N . THR B 1 61 ? -4.996 -8.281 1.043 1 81.88 61 THR B N 1
ATOM 1565 C CA . THR B 1 61 ? -5.426 -7.559 2.236 1 81.88 61 THR B CA 1
ATOM 1566 C C . THR B 1 61 ? -5.922 -8.531 3.305 1 81.88 61 THR B C 1
ATOM 1568 O O . THR B 1 61 ? -5.891 -8.219 4.496 1 81.88 61 THR B O 1
ATOM 1571 N N . VAL B 1 62 ? -6.453 -9.656 2.916 1 78.12 62 VAL B N 1
ATOM 1572 C CA . VAL B 1 62 ? -6.953 -10.656 3.854 1 78.12 62 VAL B CA 1
ATOM 1573 C C . VAL B 1 62 ? -5.785 -11.469 4.406 1 78.12 62 VAL B C 1
ATOM 1575 O O . VAL B 1 62 ? -5.789 -11.859 5.578 1 78.12 62 VAL B O 1
ATOM 1578 N N . LYS B 1 63 ? -4.836 -11.641 3.648 1 76.44 63 LYS B N 1
ATOM 1579 C CA . LYS B 1 63 ? -3.742 -12.547 4.004 1 76.44 63 LYS B CA 1
ATOM 1580 C C . LYS B 1 63 ? -2.787 -11.883 4.996 1 76.44 63 LYS B C 1
ATOM 1582 O O . LYS B 1 63 ? -2.219 -12.562 5.855 1 76.44 63 LYS B O 1
ATOM 1587 N N . ASP B 1 64 ? -2.58 -10.633 4.91 1 75.56 64 ASP B N 1
ATOM 1588 C CA . ASP B 1 64 ? -1.557 -9.992 5.727 1 75.56 64 ASP B CA 1
ATOM 1589 C C . ASP B 1 64 ? -2.064 -8.672 6.305 1 75.56 64 ASP B C 1
ATOM 1591 O O . ASP B 1 64 ? -2.311 -7.715 5.562 1 75.56 64 ASP B O 1
ATOM 1595 N N . LEU B 1 65 ? -2.072 -8.664 7.555 1 70.5 65 LEU B N 1
ATOM 1596 C CA . LEU B 1 65 ? -2.602 -7.504 8.266 1 70.5 65 LEU B CA 1
ATOM 1597 C C . LEU B 1 65 ? -1.572 -6.383 8.328 1 70.5 65 LEU B C 1
ATOM 1599 O O . LEU B 1 65 ? -1.904 -5.246 8.672 1 70.5 65 LEU B O 1
ATOM 1603 N N . THR B 1 66 ? -0.4 -6.695 7.84 1 76 66 THR B N 1
ATOM 1604 C CA . THR B 1 66 ? 0.647 -5.684 7.914 1 76 66 THR B CA 1
ATOM 1605 C C . THR B 1 66 ? 0.704 -4.871 6.625 1 76 66 THR B C 1
ATOM 1607 O O . THR B 1 66 ? 1.481 -3.92 6.52 1 76 66 THR B O 1
ATOM 1610 N N . SER B 1 67 ? -0.114 -5.195 5.746 1 88.69 67 SER B N 1
ATOM 1611 C CA . SER B 1 67 ? -0.084 -4.539 4.441 1 88.69 67 SER B CA 1
ATOM 1612 C C . SER B 1 67 ? -0.576 -3.1 4.535 1 88.69 67 SER B C 1
ATOM 1614 O O . SER B 1 67 ? -1.615 -2.83 5.141 1 88.69 67 SER B O 1
ATOM 1616 N N . LYS B 1 68 ? 0.223 -2.213 4 1 93.62 68 LYS B N 1
ATOM 1617 C CA . LYS B 1 68 ? -0.216 -0.824 3.889 1 93.62 68 LYS B CA 1
ATOM 1618 C C . LYS B 1 68 ? -0.419 -0.427 2.43 1 93.62 68 LYS B C 1
ATOM 1620 O O . LYS B 1 68 ? 0.096 -1.086 1.523 1 93.62 68 LYS B O 1
ATOM 1625 N N . ILE B 1 69 ? -1.19 0.568 2.197 1 94.5 69 ILE B N 1
ATOM 1626 C CA . ILE B 1 69 ? -1.401 1.116 0.862 1 94.5 69 ILE B CA 1
ATOM 1627 C C . ILE B 1 69 ? -0.59 2.398 0.697 1 94.5 69 ILE B C 1
ATOM 1629 O O . ILE B 1 69 ? -0.579 3.252 1.587 1 94.5 69 ILE B O 1
ATOM 1633 N N . ILE B 1 70 ? 0.141 2.52 -0.36 1 94.94 70 ILE B N 1
ATOM 1634 C CA . ILE B 1 70 ? 0.809 3.756 -0.752 1 94.94 70 ILE B CA 1
ATOM 1635 C C . ILE B 1 70 ? 0.164 4.309 -2.021 1 94.94 70 ILE B C 1
ATOM 1637 O O . ILE B 1 70 ? -0.073 3.57 -2.979 1 94.94 70 ILE B O 1
ATOM 1641 N N . MET B 1 71 ? -0.082 5.566 -2.012 1 94.19 71 MET B N 1
ATOM 1642 C CA . MET B 1 71 ? -0.702 6.184 -3.182 1 94.19 71 MET B CA 1
ATOM 1643 C C . MET B 1 71 ? -0.251 7.629 -3.336 1 94.19 71 MET B C 1
ATOM 1645 O O . MET B 1 71 ? 0.246 8.234 -2.385 1 94.19 71 MET B O 1
ATOM 1649 N N . LYS B 1 72 ? -0.35 8.164 -4.531 1 93.56 72 LYS B N 1
ATOM 1650 C CA . LYS B 1 72 ? -0.17 9.594 -4.797 1 93.56 72 LYS B CA 1
ATOM 1651 C C . LYS B 1 72 ? -1.48 10.352 -4.613 1 93.56 72 LYS B C 1
ATOM 1653 O O . LYS B 1 72 ? -2.545 9.867 -5.004 1 93.56 72 LYS B O 1
ATOM 1658 N N . TRP B 1 73 ? -1.293 11.523 -3.994 1 94.31 73 TRP B N 1
ATOM 1659 C CA . TRP B 1 73 ? -2.502 12.273 -3.678 1 94.31 73 TRP B CA 1
ATOM 1660 C C . TRP B 1 73 ? -2.24 13.781 -3.732 1 94.31 73 TRP B C 1
ATOM 1662 O O . TRP B 1 73 ? -1.146 14.234 -3.395 1 94.31 73 TRP B O 1
ATOM 1672 N N . ARG B 1 74 ? -3.246 14.5 -4.195 1 94.31 74 ARG B N 1
ATOM 1673 C CA . ARG B 1 74 ? -3.178 15.961 -4.164 1 94.31 74 ARG B CA 1
ATOM 1674 C C . ARG B 1 74 ? -4.574 16.578 -4.203 1 94.31 74 ARG B C 1
ATOM 1676 O O . ARG B 1 74 ? -5.523 15.938 -4.672 1 94.31 74 ARG B O 1
ATOM 1683 N N . CYS B 1 75 ? -4.629 17.797 -3.631 1 94.19 75 CYS B N 1
ATOM 1684 C CA . CYS B 1 75 ? -5.824 18.609 -3.824 1 94.19 75 CYS B CA 1
ATOM 1685 C C . CYS B 1 75 ? -5.738 19.406 -5.117 1 94.19 75 CYS B C 1
ATOM 1687 O O . CYS B 1 75 ? -4.645 19.672 -5.617 1 94.19 75 CYS B O 1
ATOM 1689 N N . ARG B 1 76 ? -6.891 19.734 -5.613 1 93 76 ARG B N 1
ATOM 1690 C CA . ARG B 1 76 ? -6.988 20.422 -6.895 1 93 76 ARG B CA 1
ATOM 1691 C C . ARG B 1 76 ? -6.238 21.75 -6.852 1 93 76 ARG B C 1
ATOM 1693 O O . ARG B 1 76 ? -5.684 22.188 -7.859 1 93 76 ARG B O 1
ATOM 1700 N N . ASN B 1 77 ? -6.137 22.359 -5.781 1 95.69 77 ASN B N 1
ATOM 1701 C CA . ASN B 1 77 ? -5.57 23.703 -5.672 1 95.69 77 ASN B CA 1
ATOM 1702 C C . ASN B 1 77 ? -4.07 23.656 -5.391 1 95.69 77 ASN B C 1
ATOM 1704 O O . ASN B 1 77 ? -3.473 24.672 -5.027 1 95.69 77 ASN B O 1
ATOM 1708 N N . TRP B 1 78 ? -3.49 22.516 -5.48 1 96.44 78 TRP B N 1
ATOM 1709 C CA . TRP B 1 78 ? -2.043 22.375 -5.332 1 96.44 78 TRP B CA 1
ATOM 1710 C C . TRP B 1 78 ? -1.327 22.766 -6.621 1 96.44 78 TRP B C 1
ATOM 1712 O O . TRP B 1 78 ? -1.94 22.828 -7.691 1 96.44 78 TRP B O 1
ATOM 1722 N N . PRO B 1 79 ? -0.042 23.172 -6.461 1 94.31 79 PRO B N 1
ATOM 1723 C CA . PRO B 1 79 ? 0.724 23.422 -7.68 1 94.31 79 PRO B CA 1
ATOM 1724 C C . PRO B 1 79 ? 0.648 22.281 -8.68 1 94.31 79 PRO B C 1
ATOM 1726 O O . PRO B 1 79 ? 0.567 21.109 -8.289 1 94.31 79 PRO B O 1
ATOM 1729 N N . GLU B 1 80 ? 0.754 22.594 -9.945 1 93.06 80 GLU B N 1
ATOM 1730 C CA . GLU B 1 80 ? 0.601 21.609 -11.008 1 93.06 80 GLU B CA 1
ATOM 1731 C C . GLU B 1 80 ? 1.64 20.5 -10.883 1 93.06 80 GLU B C 1
ATOM 1733 O O . GLU B 1 80 ? 2.811 20.766 -10.602 1 93.06 80 GLU B O 1
ATOM 1738 N N . GLU B 1 81 ? 1.18 19.25 -11.062 1 92.5 81 GLU B N 1
ATOM 1739 C CA . GLU B 1 81 ? 2.004 18.047 -11.133 1 92.5 81 GLU B CA 1
ATOM 1740 C C . GLU B 1 81 ? 2.691 17.781 -9.797 1 92.5 81 GLU B C 1
ATOM 1742 O O . GLU B 1 81 ? 3.688 17.062 -9.742 1 92.5 81 GLU B O 1
ATOM 1747 N N . HIS B 1 82 ? 2.344 18.516 -8.758 1 96.12 82 HIS B N 1
ATOM 1748 C CA . HIS B 1 82 ? 2.873 18.219 -7.43 1 96.12 82 HIS B CA 1
ATOM 1749 C C . HIS B 1 82 ? 1.92 17.328 -6.648 1 96.12 82 HIS B C 1
ATOM 1751 O O . HIS B 1 82 ? 0.767 17.688 -6.41 1 96.12 82 HIS B O 1
ATOM 1757 N N . TYR B 1 83 ? 2.471 16.172 -6.25 1 95.62 83 TYR B N 1
ATOM 1758 C CA . TYR B 1 83 ? 1.707 15.18 -5.508 1 95.62 83 TYR B CA 1
ATOM 1759 C C . TYR B 1 83 ? 2.377 14.859 -4.176 1 95.62 83 TYR B C 1
ATOM 1761 O O . TYR B 1 83 ? 3.605 14.883 -4.074 1 95.62 83 TYR B O 1
ATOM 1769 N N . ALA B 1 84 ? 1.543 14.578 -3.27 1 96.44 84 ALA B N 1
ATOM 1770 C CA . ALA B 1 84 ? 2.021 13.969 -2.031 1 96.44 84 ALA B CA 1
ATOM 1771 C C . ALA B 1 84 ? 2.018 12.445 -2.135 1 96.44 84 ALA B C 1
ATOM 1773 O O . ALA B 1 84 ? 1.329 11.875 -2.986 1 96.44 84 ALA B O 1
ATOM 1774 N N . THR B 1 85 ? 2.857 11.812 -1.325 1 96.69 85 THR B N 1
ATOM 1775 C CA . THR B 1 85 ? 2.777 10.375 -1.097 1 96.69 85 THR B CA 1
ATOM 1776 C C . THR B 1 85 ? 2.02 10.07 0.192 1 96.69 85 THR B C 1
ATOM 1778 O O . THR B 1 85 ? 2.381 10.562 1.262 1 96.69 85 THR B O 1
ATOM 1781 N N . VAL B 1 86 ? 0.991 9.312 0.088 1 96.69 86 VAL B N 1
ATOM 1782 C CA . VAL B 1 86 ? 0.154 8.961 1.23 1 96.69 86 VAL B CA 1
ATOM 1783 C C . VAL B 1 86 ? 0.306 7.473 1.545 1 96.69 86 VAL B C 1
ATOM 1785 O O . VAL B 1 86 ? 0.157 6.625 0.661 1 96.69 86 VAL B O 1
ATOM 1788 N N . ALA B 1 87 ? 0.644 7.172 2.746 1 96.75 87 ALA B N 1
ATOM 1789 C CA . ALA B 1 87 ? 0.67 5.809 3.264 1 96.75 87 ALA B CA 1
ATOM 1790 C C . ALA B 1 87 ? -0.508 5.555 4.199 1 96.75 87 ALA B C 1
ATOM 1792 O O . ALA B 1 87 ? -0.726 6.309 5.152 1 96.75 87 ALA B O 1
ATOM 1793 N N . LEU B 1 88 ? -1.227 4.504 3.904 1 96 88 LEU B N 1
ATOM 1794 C CA . LEU B 1 88 ? -2.381 4.125 4.711 1 96 88 LEU B CA 1
ATOM 1795 C C . LEU B 1 88 ? -2.119 2.82 5.457 1 96 88 LEU B C 1
ATOM 1797 O O . LEU B 1 88 ? -1.858 1.787 4.836 1 96 88 LEU B O 1
ATOM 1801 N N . ASN B 1 89 ? -2.158 2.936 6.73 1 95.75 89 ASN B N 1
ATOM 1802 C CA . ASN B 1 89 ? -2.072 1.77 7.602 1 95.75 89 ASN B CA 1
ATOM 1803 C C . ASN B 1 89 ? -3.42 1.448 8.242 1 95.75 89 ASN B C 1
ATOM 1805 O O . ASN B 1 89 ? -4.109 2.346 8.734 1 95.75 89 ASN B O 1
ATOM 1809 N N . PHE B 1 90 ? -3.787 0.154 8.156 1 94.88 90 PHE B N 1
ATOM 1810 C CA . PHE B 1 90 ? -5.062 -0.317 8.68 1 94.88 90 PHE B CA 1
ATOM 1811 C C . PHE B 1 90 ? -4.859 -1.108 9.969 1 94.88 90 PHE B C 1
ATOM 1813 O O . PHE B 1 90 ? -4.328 -2.221 9.938 1 94.88 90 PHE B O 1
ATOM 1820 N N . VAL B 1 91 ? -5.332 -0.529 11.047 1 94.69 91 VAL B N 1
ATOM 1821 C CA . VAL B 1 91 ? -5.074 -1.134 12.352 1 94.69 91 VAL B CA 1
ATOM 1822 C C . VAL B 1 91 ? -6.383 -1.648 12.953 1 94.69 91 VAL B C 1
ATOM 1824 O O . VAL B 1 91 ? -7.23 -0.86 13.375 1 94.69 91 VAL B O 1
ATOM 1827 N N . PRO B 1 92 ? -6.531 -2.984 13.023 1 93.25 92 PRO B N 1
ATOM 1828 C CA . PRO B 1 92 ? -7.73 -3.518 13.664 1 93.25 92 PRO B CA 1
ATOM 1829 C C . PRO B 1 92 ? -7.84 -3.113 15.133 1 93.25 92 PRO B C 1
ATOM 1831 O O . PRO B 1 92 ? -6.859 -3.203 15.875 1 93.25 92 PRO B O 1
ATOM 1834 N N . THR B 1 93 ? -8.961 -2.494 15.461 1 93.69 93 THR B N 1
ATOM 1835 C CA . THR B 1 93 ? -9.227 -2.033 16.812 1 93.69 93 THR B CA 1
ATOM 1836 C C . THR B 1 93 ? -10.594 -2.516 17.297 1 93.69 93 THR B C 1
ATOM 1838 O O . THR B 1 93 ? -11.625 -2.016 16.844 1 93.69 93 THR B O 1
ATOM 1841 N N . LEU B 1 94 ? -10.773 -3.24 18.281 1 92.19 94 LEU B N 1
ATOM 1842 C CA . LEU B 1 94 ? -11.969 -3.836 18.859 1 92.19 94 LEU B CA 1
ATOM 1843 C C . LEU B 1 94 ? -13.195 -3.543 18 1 92.19 94 LEU B C 1
ATOM 1845 O O . LEU B 1 94 ? -13.844 -2.504 18.172 1 92.19 94 LEU B O 1
ATOM 1849 N N . GLY B 1 95 ? -13.625 -4.395 17.141 1 92.38 95 GLY B N 1
ATOM 1850 C CA . GLY B 1 95 ? -14.805 -4.305 16.297 1 92.38 95 GLY B CA 1
ATOM 1851 C C . GLY B 1 95 ? -14.742 -3.168 15.297 1 92.38 95 GLY B C 1
ATOM 1852 O O . GLY B 1 95 ? -15.734 -2.855 14.641 1 92.38 95 GLY B O 1
ATOM 1853 N N . GLN B 1 96 ? -13.633 -2.408 15.281 1 96.88 96 GLN B N 1
ATOM 1854 C CA . GLN B 1 96 ? -13.438 -1.267 14.398 1 96.88 96 GLN B CA 1
ATOM 1855 C C . GLN B 1 96 ? -12.062 -1.32 13.727 1 96.88 96 GLN B C 1
ATOM 1857 O O . GLN B 1 96 ? -11.273 -2.229 13.992 1 96.88 96 GLN B O 1
ATOM 1862 N N . THR B 1 97 ? -11.875 -0.527 12.766 1 96.19 97 THR B N 1
ATOM 1863 C CA . THR B 1 97 ? -10.57 -0.364 12.133 1 96.19 97 THR B CA 1
ATOM 1864 C C . THR B 1 97 ? -10.117 1.091 12.203 1 96.19 97 THR B C 1
ATOM 1866 O O . THR B 1 97 ? -10.852 1.997 11.805 1 96.19 97 THR B O 1
ATOM 1869 N N . GLU B 1 98 ? -8.938 1.275 12.773 1 97.56 98 GLU B N 1
ATOM 1870 C CA . GLU B 1 98 ? -8.305 2.59 12.75 1 97.56 98 GLU B CA 1
ATOM 1871 C C . GLU B 1 98 ? -7.465 2.779 11.492 1 97.56 98 GLU B C 1
ATOM 1873 O O . GLU B 1 98 ? -6.602 1.957 11.18 1 97.56 98 GLU B O 1
ATOM 1878 N N . LEU B 1 99 ? -7.781 3.844 10.797 1 97.62 99 LEU B N 1
ATOM 1879 C CA . LEU B 1 99 ? -6.98 4.227 9.641 1 97.62 99 LEU B CA 1
ATOM 1880 C C . LEU B 1 99 ? -5.926 5.254 10.023 1 97.62 99 LEU B C 1
ATOM 1882 O O . LEU B 1 99 ? -6.254 6.328 10.539 1 97.62 99 LEU B O 1
ATOM 1886 N N . GLN B 1 100 ? -4.66 4.867 9.836 1 97.94 100 GLN B N 1
ATOM 1887 C CA . GLN B 1 100 ? -3.547 5.793 10.023 1 97.94 100 GLN B CA 1
ATOM 1888 C C . GLN B 1 100 ? -3.006 6.285 8.688 1 97.94 100 GLN B C 1
ATOM 1890 O O . GLN B 1 100 ? -2.635 5.484 7.824 1 97.94 100 GLN B O 1
ATOM 1895 N N . LEU B 1 101 ? -2.957 7.598 8.57 1 97.88 101 LEU B N 1
ATOM 1896 C CA . LEU B 1 101 ? -2.514 8.242 7.34 1 97.88 101 LEU B CA 1
ATOM 1897 C C . LEU B 1 101 ? -1.214 9.008 7.566 1 97.88 101 LEU B C 1
ATOM 1899 O O . LEU B 1 101 ? -1.158 9.914 8.406 1 97.88 101 LEU B O 1
ATOM 1903 N N . ASP B 1 102 ? -0.176 8.594 6.902 1 98.19 102 ASP B N 1
ATOM 1904 C CA . ASP B 1 102 ? 1.086 9.328 6.855 1 98.19 102 ASP B CA 1
ATOM 1905 C C . ASP B 1 102 ? 1.293 9.977 5.488 1 98.19 102 ASP B C 1
ATOM 1907 O O . ASP B 1 102 ? 1.234 9.297 4.461 1 98.19 102 ASP B O 1
ATOM 1911 N N . CYS B 1 103 ? 1.545 11.258 5.496 1 97.5 103 CYS B N 1
ATOM 1912 C CA . CYS B 1 103 ? 1.698 12 4.25 1 97.5 103 CYS B CA 1
ATOM 1913 C C . CYS B 1 103 ? 3.072 12.656 4.172 1 97.5 103 CYS B C 1
ATOM 1915 O O . CYS B 1 103 ? 3.568 13.195 5.164 1 97.5 103 CYS B O 1
ATOM 1917 N N . LYS B 1 104 ? 3.633 12.594 3.018 1 97.94 104 LYS B N 1
ATOM 1918 C CA . LYS B 1 104 ? 4.879 13.289 2.709 1 97.94 104 LYS B CA 1
ATOM 1919 C C . LYS B 1 104 ? 4.758 14.086 1.411 1 97.94 104 LYS B C 1
ATOM 1921 O O . LYS B 1 104 ? 3.996 13.711 0.516 1 97.94 104 LYS B O 1
ATOM 1926 N N . GLY B 1 105 ? 5.473 15.211 1.362 1 97.38 105 GLY B N 1
ATOM 1927 C CA . GLY B 1 105 ? 5.488 15.984 0.132 1 97.38 105 GLY B CA 1
ATOM 1928 C C . GLY B 1 105 ? 4.359 17 0.05 1 97.38 105 GLY B C 1
ATOM 1929 O O . GLY B 1 105 ? 4.035 17.484 -1.034 1 97.38 105 GLY B O 1
ATOM 1930 N N . VAL B 1 106 ? 3.785 17.328 1.168 1 98.19 106 VAL B N 1
ATOM 1931 C CA . VAL B 1 106 ? 2.725 18.328 1.205 1 98.19 106 VAL B CA 1
ATOM 1932 C C . VAL B 1 106 ? 3.334 19.734 1.186 1 98.19 106 VAL B C 1
ATOM 1934 O O . VAL B 1 106 ? 4.125 20.078 2.064 1 98.19 106 VAL B O 1
ATOM 1937 N N . PRO B 1 107 ? 2.895 20.453 0.185 1 97.75 107 PRO B N 1
ATOM 1938 C CA . PRO B 1 107 ? 3.389 21.828 0.277 1 97.75 107 PRO B CA 1
ATOM 1939 C C . PRO B 1 107 ? 3.053 22.484 1.612 1 97.75 107 PRO B C 1
ATOM 1941 O O . PRO B 1 107 ? 1.922 22.375 2.092 1 97.75 107 PRO B O 1
ATOM 1944 N N . ILE B 1 108 ? 4.086 23.234 2.152 1 97.75 108 ILE B N 1
ATOM 1945 C CA . ILE B 1 108 ? 3.92 23.828 3.477 1 97.75 108 ILE B CA 1
ATOM 1946 C C . ILE B 1 108 ? 2.674 24.719 3.498 1 97.75 108 ILE B C 1
ATOM 1948 O O . ILE B 1 108 ? 1.891 24.672 4.449 1 97.75 108 ILE B O 1
ATOM 1952 N N . CYS B 1 109 ? 2.514 25.469 2.494 1 96.94 109 CYS B N 1
ATOM 1953 C CA . CYS B 1 109 ? 1.413 26.422 2.426 1 96.94 109 CYS B CA 1
ATOM 1954 C C . CYS B 1 109 ? 0.078 25.703 2.271 1 96.94 109 CYS B C 1
ATOM 1956 O O . CYS B 1 109 ? -0.981 26.328 2.391 1 96.94 109 CYS B O 1
ATOM 1958 N N . LYS B 1 110 ? 0.06 24.422 2.018 1 97.81 110 LYS B N 1
ATOM 1959 C CA . LYS B 1 110 ? -1.159 23.656 1.773 1 97.81 110 LYS B CA 1
ATOM 1960 C C . LYS B 1 110 ? -1.416 22.656 2.898 1 97.81 110 LYS B C 1
ATOM 1962 O O . LYS B 1 110 ? -2.256 21.766 2.764 1 97.81 110 LYS B O 1
ATOM 1967 N N . GLU B 1 111 ? -0.721 22.766 3.957 1 97.94 111 GLU B N 1
ATOM 1968 C CA . GLU B 1 111 ? -0.846 21.828 5.07 1 97.94 111 GLU B CA 1
ATOM 1969 C C . GLU B 1 111 ? -2.279 21.766 5.59 1 97.94 111 GLU B C 1
ATOM 1971 O O . GLU B 1 111 ? -2.855 20.688 5.734 1 97.94 111 GLU B O 1
ATOM 1976 N N . GLU B 1 112 ? -2.803 22.953 5.895 1 97.56 112 GLU B N 1
ATOM 1977 C CA . GLU B 1 112 ? -4.16 23.016 6.426 1 97.56 112 GLU B CA 1
ATOM 1978 C C . GLU B 1 112 ? -5.176 22.516 5.406 1 97.56 112 GLU B C 1
ATOM 1980 O O . GLU B 1 112 ? -6.184 21.906 5.77 1 97.56 112 GLU B O 1
ATOM 1985 N N . ASN B 1 113 ? -4.965 22.781 4.172 1 97.81 113 ASN B N 1
ATOM 1986 C CA . ASN B 1 113 ? -5.812 22.281 3.098 1 97.81 113 ASN B CA 1
ATOM 1987 C C . ASN B 1 113 ? -5.82 20.766 3.053 1 97.81 113 ASN B C 1
ATOM 1989 O O . ASN B 1 113 ? -6.875 20.141 2.879 1 97.81 113 ASN B O 1
ATOM 1993 N N . MET B 1 114 ? -4.742 20.141 3.18 1 97.62 114 MET B N 1
ATOM 1994 C CA . MET B 1 114 ? -4.617 18.688 3.199 1 97.62 114 MET B CA 1
ATOM 1995 C C . MET B 1 114 ? -5.438 18.078 4.336 1 97.62 114 MET B C 1
ATOM 1997 O O . MET B 1 114 ? -6.199 17.141 4.125 1 97.62 114 MET B O 1
ATOM 2001 N N . LYS B 1 115 ? -5.32 18.672 5.508 1 97.62 115 LYS B N 1
ATOM 2002 C CA . LYS B 1 115 ? -6.059 18.203 6.676 1 97.62 115 LYS B CA 1
ATOM 2003 C C . LYS B 1 115 ? -7.562 18.297 6.457 1 97.62 115 LYS B C 1
ATOM 2005 O O . LYS B 1 115 ? -8.312 17.359 6.746 1 97.62 115 LYS B O 1
ATOM 2010 N N . PHE B 1 116 ? -7.926 19.438 5.895 1 97.38 116 PHE B N 1
ATOM 2011 C CA . PHE B 1 116 ? -9.344 19.688 5.621 1 97.38 116 PHE B CA 1
ATOM 2012 C C . PHE B 1 116 ? -9.875 18.672 4.602 1 97.38 116 PHE B C 1
ATOM 2014 O O . PHE B 1 116 ? -10.922 18.062 4.816 1 97.38 116 PHE B O 1
ATOM 2021 N N . CYS B 1 117 ? -9.219 18.453 3.492 1 96.62 117 CYS B N 1
ATOM 2022 C CA . CYS B 1 117 ? -9.625 17.547 2.424 1 96.62 117 CYS B CA 1
ATOM 2023 C C . CYS B 1 117 ? -9.805 16.125 2.951 1 96.62 117 CYS B C 1
ATOM 2025 O O . CYS B 1 117 ? -10.766 15.445 2.594 1 96.62 117 CYS B O 1
ATOM 2027 N N . TRP B 1 118 ? -8.938 15.688 3.832 1 97.19 118 TRP B N 1
ATOM 2028 C CA . TRP B 1 118 ? -9.023 14.32 4.324 1 97.19 118 TRP B CA 1
ATOM 2029 C C . TRP B 1 118 ? -10.047 14.203 5.445 1 97.19 118 TRP B C 1
ATOM 2031 O O . TRP B 1 118 ? -10.945 13.359 5.395 1 97.19 118 TRP B O 1
ATOM 2041 N N . GLN B 1 119 ? -10.016 15.078 6.41 1 97 119 GLN B N 1
ATOM 2042 C CA . GLN B 1 119 ? -10.852 14.953 7.598 1 97 119 GLN B CA 1
ATOM 2043 C C . GLN B 1 119 ? -12.297 15.336 7.293 1 97 119 GLN B C 1
ATOM 2045 O O . GLN B 1 119 ? -13.227 14.656 7.727 1 97 119 GLN B O 1
ATOM 2050 N N . LYS B 1 120 ? -12.508 16.375 6.547 1 96 120 LYS B N 1
ATOM 2051 C CA . LYS B 1 120 ? -13.859 16.891 6.363 1 96 120 LYS B CA 1
ATOM 2052 C C . LYS B 1 120 ? -14.492 16.344 5.098 1 96 120 LYS B C 1
ATOM 2054 O O . LYS B 1 120 ? -15.719 16.297 4.977 1 96 120 LYS B O 1
ATOM 2059 N N . GLN B 1 121 ? -13.688 15.859 4.199 1 96 121 GLN B N 1
ATOM 2060 C CA . GLN B 1 121 ? -14.258 15.383 2.943 1 96 121 GLN B CA 1
ATOM 2061 C C . GLN B 1 121 ? -14.055 13.875 2.785 1 96 121 GLN B C 1
ATOM 2063 O O . GLN B 1 121 ? -15.023 13.109 2.795 1 96 121 GLN B O 1
ATOM 2068 N N . HIS B 1 122 ? -12.828 13.422 2.688 1 95.5 122 HIS B N 1
ATOM 2069 C CA . HIS B 1 122 ? -12.531 12.031 2.363 1 95.5 122 HIS B CA 1
ATOM 2070 C C . HIS B 1 122 ? -13.031 11.094 3.459 1 95.5 122 HIS B C 1
ATOM 2072 O O . HIS B 1 122 ? -13.703 10.102 3.172 1 95.5 122 HIS B O 1
ATOM 2078 N N . PHE B 1 123 ? -12.727 11.359 4.742 1 97.62 123 PHE B N 1
ATOM 2079 C CA . PHE B 1 123 ? -13.172 10.492 5.828 1 97.62 123 PHE B CA 1
ATOM 2080 C C . PHE B 1 123 ? -14.695 10.469 5.918 1 97.62 123 PHE B C 1
ATOM 2082 O O . PHE B 1 123 ? -15.289 9.422 6.141 1 97.62 123 PHE B O 1
ATOM 2089 N N . GLU B 1 124 ? -15.305 11.609 5.727 1 97.12 124 GLU B N 1
ATOM 2090 C CA . GLU B 1 124 ? -16.766 11.664 5.75 1 97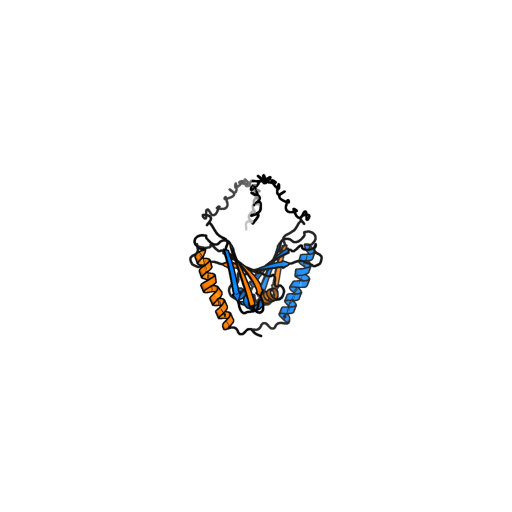.12 124 GLU B CA 1
ATOM 2091 C C . GLU B 1 124 ? -17.375 10.859 4.605 1 97.12 124 GLU B C 1
ATOM 2093 O O . GLU B 1 124 ? -18.375 10.18 4.785 1 97.12 124 GLU B O 1
ATOM 2098 N N . GLU B 1 125 ? -16.766 10.984 3.486 1 95.62 125 GLU B N 1
ATOM 2099 C CA . GLU B 1 125 ? -17.203 10.195 2.338 1 95.62 125 GLU B CA 1
ATOM 2100 C C . GLU B 1 125 ? -17.109 8.703 2.623 1 95.62 125 GLU B C 1
ATOM 2102 O O . GLU B 1 125 ? -18.016 7.938 2.281 1 95.62 125 GLU B O 1
ATOM 2107 N N . ILE B 1 126 ? -16.047 8.273 3.188 1 95.56 126 ILE B N 1
ATOM 2108 C CA . ILE B 1 126 ? -15.844 6.871 3.527 1 95.56 126 ILE B CA 1
ATOM 2109 C C . ILE B 1 126 ? -16.922 6.41 4.504 1 95.56 126 ILE B C 1
ATOM 2111 O O . ILE B 1 126 ? -17.516 5.34 4.328 1 95.56 126 ILE B O 1
ATOM 2115 N N . LYS B 1 127 ? -17.156 7.195 5.5 1 96.38 127 LYS B N 1
ATOM 2116 C CA . LYS B 1 127 ? -18.203 6.863 6.461 1 96.38 127 LYS B CA 1
ATOM 2117 C C . LYS B 1 127 ? -19.547 6.703 5.77 1 96.38 127 LYS B C 1
ATOM 2119 O O . LYS B 1 127 ? -20.312 5.777 6.078 1 96.38 127 LYS B O 1
ATOM 2124 N N . GLY B 1 128 ? -19.828 7.59 4.871 1 95.25 128 GLY B N 1
ATOM 2125 C CA . GLY B 1 128 ? -21.062 7.488 4.105 1 95.25 128 GLY B CA 1
ATOM 2126 C C . GLY B 1 128 ? -21.156 6.215 3.287 1 95.25 128 GLY B C 1
ATOM 2127 O O . GLY B 1 128 ? -22.203 5.559 3.258 1 95.25 128 GLY B O 1
ATOM 2128 N N . LEU B 1 129 ? -20.094 5.863 2.607 1 92.75 129 LEU B N 1
ATOM 2129 C CA . LEU B 1 129 ? -20.047 4.656 1.789 1 92.75 129 LEU B CA 1
ATOM 2130 C C . LEU B 1 129 ? -20.25 3.412 2.645 1 92.75 129 LEU B C 1
ATOM 2132 O O . LEU B 1 129 ? -20.906 2.457 2.211 1 92.75 129 LEU B O 1
ATOM 2136 N N . LEU B 1 130 ? -19.703 3.402 3.842 1 93.31 130 LEU B N 1
ATOM 2137 C CA . LEU B 1 130 ? -19.812 2.262 4.746 1 93.31 130 LEU B CA 1
ATOM 2138 C C . LEU B 1 130 ? -21.234 2.109 5.258 1 93.31 130 LEU B C 1
ATOM 2140 O O . LEU B 1 130 ? -21.672 0.998 5.57 1 93.31 130 LEU B O 1
ATOM 2144 N N . GLN B 1 131 ? -21.953 3.184 5.352 1 92.62 131 GLN B N 1
ATOM 2145 C CA . GLN B 1 131 ? -23.344 3.143 5.785 1 92.62 131 GLN B CA 1
ATOM 2146 C C . GLN B 1 131 ? -24.25 2.574 4.691 1 92.62 131 GLN B C 1
ATOM 2148 O O . GLN B 1 131 ? -25.281 1.975 4.98 1 92.62 131 GLN B O 1
ATOM 2153 N N . LEU B 1 132 ? -23.859 2.768 3.434 1 88.31 132 LEU B N 1
ATOM 2154 C CA . LEU B 1 132 ? -24.641 2.311 2.291 1 88.31 132 LEU B CA 1
ATOM 2155 C C . LEU B 1 132 ? -24.344 0.845 1.985 1 88.31 132 LEU B C 1
ATOM 2157 O O . LEU B 1 132 ? -25.156 0.17 1.336 1 88.31 132 LEU B O 1
ATOM 2161 N N . THR B 1 133 ? -23.172 0.326 2.195 1 74 133 THR B N 1
ATOM 2162 C CA . THR B 1 133 ? -22.781 -1.033 1.846 1 74 133 THR B CA 1
ATOM 2163 C C . THR B 1 133 ? -22.969 -1.976 3.029 1 74 133 THR B C 1
ATOM 2165 O O . THR B 1 133 ? -22.297 -1.849 4.051 1 74 133 THR B O 1
ATOM 2168 N N . PRO B 1 134 ? -24.078 -2.605 3.146 1 58.38 134 PRO B N 1
ATOM 2169 C CA . PRO B 1 134 ? -24.234 -3.555 4.25 1 58.38 134 PRO B CA 1
ATOM 2170 C C . PRO B 1 134 ? -23.062 -4.516 4.379 1 58.38 134 PRO B C 1
ATOM 2172 O O . PRO B 1 134 ? -22.406 -4.828 3.383 1 58.38 134 PRO B O 1
ATOM 2175 N N . LEU B 1 135 ? -22.25 -4.496 5.602 1 52.31 135 LEU B N 1
ATOM 2176 C CA . LEU B 1 135 ? -21.219 -5.465 5.938 1 52.31 135 LEU B CA 1
ATOM 2177 C C . LEU B 1 135 ? -21.609 -6.863 5.465 1 52.31 135 LEU B C 1
ATOM 2179 O O . LEU B 1 135 ? -22.75 -7.297 5.676 1 52.31 135 LEU B O 1
ATOM 2183 N N . ASN B 1 136 ? -21.312 -7.195 4.305 1 45.09 136 ASN B N 1
ATOM 2184 C CA . ASN B 1 136 ? -21.719 -8.578 4.078 1 45.09 136 ASN B CA 1
ATOM 2185 C C . ASN B 1 136 ? -21.375 -9.461 5.277 1 45.09 136 ASN B C 1
ATOM 2187 O O . ASN B 1 136 ? -20.203 -9.719 5.547 1 45.09 136 ASN B O 1
ATOM 2191 N N . GLY B 1 137 ? -21.688 -9.141 6.527 1 33.78 137 GLY B N 1
ATOM 2192 C CA . GLY B 1 137 ? -21.859 -10.32 7.359 1 33.78 137 GLY B CA 1
ATOM 2193 C C . GLY B 1 137 ? -22.75 -11.367 6.727 1 33.78 137 GLY B C 1
ATOM 2194 O O . GLY B 1 137 ? -23.547 -11.062 5.84 1 33.78 137 GLY B O 1
#

InterPro domains:
  IPR013538 Activator of Hsp90 ATPase homologue 1/2-like, C-terminal [PF08327] (64-130)
  IPR023393 START-like domain superfamily [G3DSA:3.30.530.20] (64-132)

Sequence (274 aa):
MILPTKAMATQELTVKRKLSENTLQVQASSPVALGVRIPTVALHMMELFDTTVEQLYSIFTVKDLTSKIIMKWRCRNWPEEHYATVALNFVPTLGQTELQLDCKGVPICKEENMKFCWQKQHFEEIKGLLQLTPLNGMILPTKAMATQELTVKRKLSENTLQVQASSPVALGVRIPTVALHMMELFDTTVEQLYSIFTVKDLTSKIIMKWRCRNWPEEHYATVALNFVPTLGQTELQLDCKGVPICKEENMKFCWQKQHFEEIKGLLQLTPLNG

pLDDT: mean 76.94, std 27.04, range [25.42, 98.5]

Secondary structure (DSSP, 8-state):
---------------------------------------EEEEEEEEEESS-HHHHHHHHHHH-TT-EEEEEE--TTSPTT--EEEEEEEEEETTEEEEEEEEEEEEGGGHHHHHHIIIIIIHHHHHHHHHHS----/---------------------------------------EEEEEEEEEESS-HHHHHHHHHHH-TT-EEEEEE--TTSPTT--EEEEEEEEEETTEEEEEEEEEEEEGGGHHHHHHIIIIIIHHHHHHHHHHS----

=== Feature glossary ===
A reading guide for the features in this record.

Start from the sequence.

  · Sequence gives the chain of amino acids in standard one-letter code (A=alanine, C=cysteine, …, Y=tyrosine), read N→C. It is the only feature that is directly encoded by the gene; all structural features are derived from the folded form of this sequence.

Fold it, and you get atomic coordinates and the backbone conformation that goes with them.

  · The mmCIF table is the protein's shape written out atom by atom. For each backbone N, Cα, C, and carbonyl O, it records an (x, y, z) coordinate triple in Å plus the residue type, chain letter, and residue number.

  · Backbone dihedral angles. Every residue except chain termini has a φ (preceding-C → N → Cα → C) and a ψ (N → Cα → C → next-N). They are reported in degrees following the IUPAC sign convention. Secondary structure is essentially a statement about which (φ, ψ) basin each residue occupies.

  · DSSP 8-state secondary structure assigns each residue one of H (α-helix), G (3₁₀-helix), I (π-helix), E (extended β-strand), B (isolated β-bridge), T (hydrogen-bonded turn), S (bend), or '-' (coil). The assignment is computed from backbone hydrogen-bond geometry via the Kabsch–Sander algorithm.

  · P-SEA three-state annotation labels each residue as helix, strand, or coil based purely on the geometry of the Cα trace. It serves as a fallback when the full backbone (and thus DSSP) is unavailable.

Summarize the fold with a handful of shape descriptors and a per-residue structural alphabet.

  · Radius of gyration (Rg) is the root-mean-square distance of Cα atoms from their centroid — a single number for overall size and compactness. A globular domain of N residues has Rg ≈ 2.2·N^0.38 Å; an extended or disordered chain has a much larger Rg. The Cα contact count is the number of residue pairs whose Cα atoms are within 8 Å and are more than four positions apart in sequence — a standard proxy for tertiary packing density. The bounding box is the smallest axis-aligned box enclosing all Cα atoms.

  · Foldseek's 3Di representation compresses backbone geometry into a per-residue letter drawn from a learned twenty-state alphabet. It captures the tertiary interaction pattern around each residue — which residues are packed against it in space, regardless of where they are in sequence.

  · Accessible surface area quantifies burial. A residue with SASA near zero is packed into the hydrophobic core; one with SASA >100 Å² sits on the surface. Computed here via the Shrake–Rupley numerical algorithm with a 1.4 Å probe.

Ask how reliable the model is.

  · For AlphaFold models, the B-factor field carries pLDDT — the model's own estimate of local accuracy on a 0–100 scale. Regions with pLDDT<50 should be treated as essentially unmodeled; they often correspond to intrinsically disordered segments.

  · For experimental (PDB) structures, the B-factor (temperature factor) quantifies the positional spread of each atom in the crystal — a combination of thermal vibration and static disorder — in units of Å². High B-factors mark flexible loops or poorly resolved regions; low B-factors mark the rigid, well-ordered core.

  · PAE(i, j) answers: if I align the predicted and true structures on residue i, how far off (in Å) do I expect residue j to be? A block-diagonal PAE matrix with low values on the blocks and high values off-diagonal is the signature of a multi-domain protein with confidently predicted domains but uncertain inter-domain orientation.

Place it in context: what it resembles, what it is annotated as, and how it looks.

  · Structural nearest neighbors (via Foldseek easy-search vs the PDB). Reported per hit: target PDB id, E-value, and alignment TM-score. A TM-score above ~0.5 is the conventional threshold for 'same fold'.

  · Functional annotations link the protein to curated databases. InterPro entries identify conserved domains and families by matching the sequence against member-database signatures (Pfam, PROSITE, CDD, …). Gene Ontology (GO) terms describe molecular function, biological process, and cellular component in a controlled vocabulary. CATH places the structure in a hierarchical fold classification (Class/Architecture/Topology/Homologous-superfamily). The organism is the source species.

  · Plot images: a contact map (which residues are close in 3D, as an N×N binary image), a Ramachandran scatter (backbone torsion angles, revealing secondary-structure composition at a glance), and — for AlphaFold structures — a PAE heatmap (pairwise prediction confidence).

  · Structure images are PyMOL renders from six orthogonal camera directions. Cartoon representation draws helices as coils and strands as arrows; sticks shows the backbone as bonds; surface shows the solvent-excluded envelope. Rainbow coloring maps sequence position to hue (blue→red, N→C); chain coloring assigns a distinct color per polypeptide.